Protein AF-A0A8J7BM39-F1 (afdb_monomer_lite)

Foldseek 3Di:
DPPQQDFPDDPLEWEAEDAQQVLVCQLVVVDFKDWDQDFDPDWFKYWYAHAPDCPVVVCCVVVVPDPVPRDHQWGFWMWTQHDWAADPVNRTIIRGTHDRHGFPDTQHHHDDPDRIHDQPDSSSSVRVNVRVVRDDPFDFDWDDDPNWTWTDGPLDRDTFIADPDDDGADFDFDADPNDTDTDVVSVVVVVPPDPPDDDDD

Sequence (201 aa):
MLTTEVAQFPDRLRAMSIHFPFAWAIVHGEKDFEYRTRATKYRGMFLIHSSGTKDSDEYMAEYNIPQDQIIRKAIIGAVELVDCVEDPEGEGYFYELESPIVFEKAIPATGQQSIFWPASTPERVRAFNQAFEQMPKYPFKIEYEDDLIILLNHEANIEIGVLGNGFWQKLMPRIQNGQIDLAVTEIDALLDEIPETEEDT

Radius of gyration: 22.23 Å; chains: 1; bounding box: 68×54×52 Å

Structure (mmCIF, N/CA/C/O backbone):
data_AF-A0A8J7BM39-F1
#
_entry.id   AF-A0A8J7BM39-F1
#
loop_
_atom_site.group_PDB
_atom_site.id
_atom_site.type_symbol
_atom_site.label_atom_id
_atom_site.label_alt_id
_atom_site.label_comp_id
_atom_site.label_asym_id
_atom_site.label_entity_id
_atom_site.label_seq_id
_atom_site.pdbx_PDB_ins_code
_atom_site.Cartn_x
_atom_site.Cartn_y
_atom_site.Cartn_z
_atom_site.occupancy
_atom_site.B_iso_or_equiv
_atom_site.auth_seq_id
_atom_site.auth_comp_id
_atom_site.auth_asym_id
_atom_site.auth_atom_id
_atom_site.pdbx_PDB_model_num
ATOM 1 N N . MET A 1 1 ? 15.018 28.488 6.587 1.00 41.72 1 MET A N 1
ATOM 2 C CA . MET A 1 1 ? 14.690 27.518 7.650 1.00 41.72 1 MET A CA 1
ATOM 3 C C . MET A 1 1 ? 14.094 26.308 6.961 1.00 41.72 1 MET A C 1
ATOM 5 O O . MET A 1 1 ? 13.144 26.495 6.215 1.00 41.72 1 MET A O 1
ATOM 9 N N . LEU A 1 2 ? 14.691 25.123 7.103 1.00 46.59 2 LEU A N 1
ATOM 10 C CA . LEU A 1 2 ? 14.060 23.889 6.629 1.00 46.59 2 LEU A CA 1
ATOM 11 C C . LEU A 1 2 ? 12.860 23.647 7.547 1.00 46.59 2 LEU A C 1
ATOM 13 O O . LEU A 1 2 ? 13.044 23.440 8.743 1.00 46.59 2 LEU A O 1
ATOM 17 N N . THR A 1 3 ? 11.645 23.780 7.025 1.00 52.28 3 THR A N 1
ATOM 18 C CA . THR A 1 3 ? 10.441 23.324 7.719 1.00 52.28 3 THR A CA 1
ATOM 19 C C . THR A 1 3 ? 10.579 21.823 7.921 1.00 52.28 3 THR A C 1
ATOM 21 O O . THR A 1 3 ? 10.615 21.072 6.948 1.00 52.28 3 THR A O 1
ATOM 24 N N . THR A 1 4 ? 10.725 21.390 9.170 1.00 66.56 4 THR A N 1
ATOM 25 C CA . THR A 1 4 ? 10.664 19.973 9.520 1.00 66.56 4 THR A CA 1
ATOM 26 C C . THR A 1 4 ? 9.266 19.484 9.165 1.00 66.56 4 THR A C 1
ATOM 28 O O . THR A 1 4 ? 8.287 19.965 9.731 1.00 66.56 4 THR A O 1
ATOM 31 N N . GLU A 1 5 ? 9.166 18.581 8.194 1.00 80.69 5 GLU A N 1
ATOM 32 C CA . GLU A 1 5 ? 7.913 17.888 7.901 1.00 80.69 5 GLU A CA 1
ATOM 33 C C . GLU A 1 5 ? 7.490 17.114 9.151 1.00 80.69 5 GLU A C 1
ATOM 35 O O . GLU A 1 5 ? 8.261 16.312 9.684 1.00 80.69 5 GLU A O 1
ATOM 40 N N . VAL A 1 6 ? 6.288 17.394 9.648 1.00 86.62 6 VAL A N 1
ATOM 41 C CA . VAL A 1 6 ? 5.720 16.714 10.815 1.00 86.62 6 VAL A CA 1
ATOM 42 C C . VAL A 1 6 ? 4.890 15.541 10.311 1.00 86.62 6 VAL A C 1
ATOM 44 O O . VAL A 1 6 ? 4.072 15.713 9.408 1.00 86.62 6 VAL A O 1
ATOM 47 N N . ALA A 1 7 ? 5.104 14.352 10.871 1.00 86.62 7 ALA A N 1
ATOM 48 C CA . ALA A 1 7 ? 4.303 13.179 10.540 1.00 86.62 7 ALA A CA 1
ATOM 49 C C . ALA A 1 7 ? 2.853 13.375 11.013 1.00 86.62 7 ALA A C 1
ATOM 51 O O . ALA A 1 7 ? 2.613 13.717 12.170 1.00 86.62 7 ALA A O 1
ATOM 52 N N . GLN A 1 8 ? 1.900 13.166 10.107 1.00 87.44 8 GLN A N 1
ATOM 53 C CA . GLN A 1 8 ? 0.455 13.232 10.362 1.00 87.44 8 GLN A CA 1
ATOM 54 C C . GLN A 1 8 ? -0.220 11.858 10.254 1.00 87.44 8 GLN A C 1
ATOM 56 O O . GLN A 1 8 ? -1.442 11.764 10.283 1.00 87.44 8 GLN A O 1
ATOM 61 N N . PHE A 1 9 ? 0.579 10.803 10.114 1.00 84.81 9 PHE A N 1
ATOM 62 C CA . PHE A 1 9 ? 0.163 9.411 9.982 1.00 84.81 9 PHE A CA 1
ATOM 63 C C . PHE A 1 9 ? 0.564 8.603 11.228 1.00 84.81 9 PHE A C 1
ATOM 65 O O . PHE A 1 9 ? 1.467 9.020 11.957 1.00 84.81 9 PHE A O 1
ATOM 72 N N . PRO A 1 10 ? -0.043 7.426 11.467 1.00 83.94 10 PRO A N 1
ATOM 73 C CA . PRO A 1 10 ? 0.321 6.566 12.589 1.00 83.94 10 PRO A CA 1
ATOM 74 C C . PRO A 1 10 ? 1.791 6.135 12.548 1.00 83.94 10 PRO A C 1
ATOM 76 O O . PRO A 1 10 ? 2.294 5.720 11.502 1.00 83.94 10 PRO A O 1
ATOM 79 N N . ASP A 1 11 ? 2.456 6.093 13.705 1.00 83.25 11 ASP A N 1
ATOM 80 C CA . ASP A 1 11 ? 3.874 5.704 13.831 1.00 83.25 11 ASP A CA 1
ATOM 81 C C . ASP A 1 11 ? 4.206 4.328 13.232 1.00 83.25 11 ASP A C 1
ATOM 83 O O . ASP A 1 11 ? 5.361 4.046 12.891 1.00 83.25 11 ASP A O 1
ATOM 87 N N . ARG A 1 12 ? 3.203 3.450 13.102 1.00 86.94 12 ARG A N 1
ATOM 88 C CA . ARG A 1 12 ? 3.332 2.100 12.537 1.00 86.94 12 ARG A CA 1
ATOM 89 C C . ARG A 1 12 ? 3.143 2.025 11.019 1.00 86.94 12 ARG A C 1
ATOM 91 O O . ARG A 1 12 ? 3.404 0.964 10.457 1.00 86.94 12 ARG A O 1
ATOM 98 N N . LEU A 1 13 ? 2.727 3.107 10.353 1.00 90.25 13 LEU A N 1
ATOM 99 C CA . LEU A 1 13 ? 2.536 3.113 8.902 1.00 90.25 13 LEU A CA 1
ATOM 100 C C . LEU A 1 13 ? 3.880 2.884 8.207 1.00 90.25 13 LEU A C 1
ATOM 102 O O . LEU A 1 13 ? 4.892 3.525 8.514 1.00 90.25 13 LEU A O 1
ATOM 106 N N . ARG A 1 14 ? 3.910 1.935 7.280 1.00 96.56 14 ARG A N 1
ATOM 107 C CA . ARG A 1 14 ? 5.088 1.601 6.477 1.00 96.56 14 ARG A CA 1
ATOM 108 C C . ARG A 1 14 ? 4.690 1.524 5.015 1.00 96.56 14 ARG A C 1
ATOM 110 O O . ARG A 1 14 ? 3.508 1.484 4.701 1.00 96.56 14 ARG A O 1
ATOM 117 N N . ALA A 1 15 ? 5.684 1.476 4.141 1.00 98.19 15 ALA A N 1
ATOM 118 C CA . ALA A 1 15 ? 5.488 1.179 2.733 1.00 98.19 15 ALA A CA 1
ATOM 119 C C . ALA A 1 15 ? 6.286 -0.062 2.326 1.00 98.19 15 ALA A C 1
ATOM 121 O O . ALA A 1 15 ? 7.327 -0.355 2.919 1.00 98.19 15 ALA A O 1
ATOM 122 N N . MET A 1 16 ? 5.820 -0.765 1.298 1.00 98.19 16 MET A N 1
ATOM 123 C CA . MET A 1 16 ? 6.536 -1.870 0.663 1.00 98.19 16 MET A CA 1
ATOM 124 C C . MET A 1 16 ? 6.698 -1.574 -0.825 1.00 98.19 16 MET A C 1
ATOM 126 O O . MET A 1 16 ? 5.745 -1.182 -1.495 1.00 98.19 16 MET A O 1
ATOM 130 N N . SER A 1 17 ? 7.920 -1.740 -1.336 1.00 98.00 17 SER A N 1
ATOM 131 C CA . SER A 1 17 ? 8.191 -1.593 -2.770 1.00 98.00 17 SER A CA 1
ATOM 132 C C . SER A 1 17 ? 7.880 -2.911 -3.478 1.00 98.00 17 SER A C 1
ATOM 134 O O . SER A 1 17 ? 8.469 -3.940 -3.133 1.00 98.00 17 SER A O 1
ATOM 136 N N . ILE A 1 18 ? 6.994 -2.875 -4.469 1.00 97.69 18 ILE A N 1
ATOM 137 C CA . ILE A 1 18 ? 6.544 -4.028 -5.260 1.00 97.69 18 ILE A CA 1
ATOM 138 C C . ILE A 1 18 ? 6.796 -3.733 -6.747 1.00 97.69 18 ILE A C 1
ATOM 140 O O . ILE A 1 18 ? 6.857 -2.574 -7.169 1.00 97.69 18 ILE A O 1
ATOM 144 N N . HIS A 1 19 ? 7.031 -4.759 -7.564 1.00 97.69 19 HIS A N 1
ATOM 145 C CA . HIS A 1 19 ? 7.149 -4.579 -9.014 1.00 97.69 19 HIS A CA 1
ATOM 146 C C . HIS A 1 19 ? 5.837 -4.035 -9.580 1.00 97.69 19 HIS A C 1
ATOM 148 O O . HIS A 1 19 ? 4.766 -4.450 -9.149 1.00 97.69 19 HIS A O 1
ATOM 154 N N . PHE A 1 20 ? 5.929 -3.072 -10.504 1.00 98.00 20 PHE A N 1
ATOM 155 C CA . PHE A 1 20 ? 4.773 -2.283 -10.940 1.00 98.00 20 PHE A CA 1
ATOM 156 C C . PHE A 1 20 ? 3.528 -3.124 -11.273 1.00 98.00 20 PHE A C 1
ATOM 158 O O . PHE A 1 20 ? 2.474 -2.788 -10.739 1.00 98.00 20 PHE A O 1
ATOM 165 N N . PRO A 1 21 ? 3.612 -4.209 -12.071 1.00 98.31 21 PRO A N 1
ATOM 166 C CA . PRO A 1 21 ? 2.407 -4.938 -12.469 1.00 98.31 21 PRO A CA 1
ATOM 167 C C . PRO A 1 21 ? 1.677 -5.562 -11.279 1.00 98.31 21 PRO A C 1
ATOM 169 O O . PRO A 1 21 ? 0.464 -5.431 -11.172 1.00 98.31 21 PRO A O 1
ATOM 172 N N . PHE A 1 22 ? 2.418 -6.134 -10.327 1.00 98.56 22 PHE A N 1
ATOM 173 C CA . PHE A 1 22 ? 1.838 -6.695 -9.106 1.00 98.56 22 PHE A CA 1
ATOM 174 C C . PHE A 1 22 ? 1.355 -5.604 -8.146 1.00 98.56 22 PHE A C 1
ATOM 176 O O . PHE A 1 22 ? 0.301 -5.748 -7.543 1.00 98.56 22 PHE A O 1
ATOM 183 N N . ALA A 1 23 ? 2.077 -4.482 -8.039 1.00 98.50 23 ALA A N 1
ATOM 184 C CA . ALA A 1 23 ? 1.644 -3.333 -7.245 1.00 98.50 23 ALA A CA 1
ATOM 185 C C . ALA A 1 23 ? 0.298 -2.785 -7.747 1.00 98.50 23 ALA A C 1
ATOM 187 O O . ALA A 1 23 ? -0.584 -2.491 -6.944 1.00 98.50 23 ALA A O 1
ATOM 188 N N . TRP A 1 24 ? 0.152 -2.666 -9.072 1.00 98.50 24 TRP A N 1
ATOM 189 C CA . TRP A 1 24 ? -1.087 -2.264 -9.732 1.00 98.50 24 TRP A CA 1
ATOM 190 C C . TRP A 1 24 ? -2.195 -3.286 -9.474 1.00 98.50 24 TRP A C 1
ATOM 192 O O . TRP A 1 24 ? -3.268 -2.889 -9.029 1.00 98.50 24 TRP A O 1
ATOM 202 N N . ALA A 1 25 ? -1.917 -4.579 -9.674 1.00 98.56 25 ALA A N 1
ATOM 203 C CA . ALA A 1 25 ? -2.894 -5.647 -9.473 1.00 98.56 25 ALA A CA 1
ATOM 204 C C . ALA A 1 25 ? -3.419 -5.679 -8.031 1.00 98.56 25 ALA A C 1
ATOM 206 O O . ALA A 1 25 ? -4.621 -5.782 -7.819 1.00 98.56 25 ALA A O 1
ATOM 207 N N . ILE A 1 26 ? -2.538 -5.495 -7.043 1.00 98.62 26 ILE A N 1
ATOM 208 C CA . ILE A 1 26 ? -2.915 -5.449 -5.626 1.00 98.62 26 ILE A CA 1
ATOM 209 C C . ILE A 1 26 ? -3.863 -4.282 -5.343 1.00 98.62 26 ILE A C 1
ATOM 211 O O . ILE A 1 26 ? -4.942 -4.491 -4.799 1.00 98.62 26 ILE A O 1
ATOM 215 N N . VAL A 1 27 ? -3.510 -3.048 -5.724 1.00 97.62 27 VAL A N 1
ATOM 216 C CA . VAL A 1 27 ? -4.347 -1.878 -5.378 1.00 97.62 27 VAL A CA 1
ATOM 217 C C . VAL A 1 27 ? -5.665 -1.822 -6.156 1.00 97.62 27 VAL A C 1
ATOM 219 O O . VAL A 1 27 ? -6.581 -1.132 -5.720 1.00 97.62 27 VAL A O 1
ATOM 222 N N . HIS A 1 28 ? -5.772 -2.549 -7.273 1.00 96.56 28 HIS A N 1
ATOM 223 C CA . HIS A 1 28 ? -7.018 -2.714 -8.030 1.00 96.56 28 HIS A CA 1
ATOM 224 C C . HIS A 1 28 ? -7.821 -3.960 -7.619 1.00 96.56 28 HIS A C 1
ATOM 226 O O . HIS A 1 28 ? -8.909 -4.165 -8.144 1.00 96.56 28 HIS A O 1
ATOM 232 N N . GLY A 1 29 ? -7.328 -4.768 -6.671 1.00 93.56 29 GLY A N 1
ATOM 233 C CA . GLY A 1 29 ? -8.026 -5.964 -6.186 1.00 93.56 29 GLY A CA 1
ATOM 234 C C . GLY A 1 29 ? -7.962 -7.175 -7.122 1.00 93.56 29 GLY A C 1
ATOM 235 O O . GLY A 1 29 ? -8.692 -8.136 -6.918 1.00 93.56 29 GLY A O 1
ATOM 236 N N . GLU A 1 30 ? -7.081 -7.154 -8.122 1.00 97.00 30 GLU A N 1
ATOM 237 C CA . GLU A 1 30 ? -6.840 -8.272 -9.051 1.00 97.00 30 GLU A CA 1
ATOM 238 C C . GLU A 1 30 ? -5.879 -9.320 -8.462 1.00 97.00 30 GLU A C 1
ATOM 240 O O . GLU A 1 30 ? -5.743 -10.426 -8.983 1.00 97.00 30 GLU A O 1
ATOM 245 N N . LYS A 1 31 ? -5.165 -8.959 -7.388 1.00 97.44 31 LYS A N 1
ATOM 246 C CA . LYS A 1 31 ? -4.199 -9.814 -6.699 1.00 97.44 31 LYS A CA 1
ATOM 247 C C . LYS A 1 31 ? -4.282 -9.611 -5.187 1.00 97.44 31 LYS A C 1
ATOM 249 O O . LYS A 1 31 ? -3.987 -8.532 -4.685 1.00 97.44 31 LYS A O 1
ATOM 254 N N . ASP A 1 32 ? -4.615 -10.671 -4.470 1.00 97.12 32 ASP A N 1
ATOM 255 C CA . ASP A 1 32 ? -4.874 -10.713 -3.023 1.00 97.12 32 ASP A CA 1
ATOM 256 C C . ASP A 1 32 ? -3.690 -11.253 -2.202 1.00 97.12 32 ASP A C 1
ATOM 258 O O . ASP A 1 32 ? -3.799 -11.470 -0.999 1.00 97.12 32 ASP A O 1
ATOM 262 N N . PHE A 1 33 ? -2.523 -11.442 -2.822 1.00 97.81 33 PHE A N 1
ATOM 263 C CA . PHE A 1 33 ? -1.311 -11.840 -2.107 1.00 97.81 33 PHE A CA 1
ATOM 264 C C . PHE A 1 33 ? -0.038 -11.234 -2.693 1.00 97.81 33 PHE A C 1
ATOM 266 O O . PHE A 1 33 ? 0.048 -10.972 -3.891 1.00 97.81 33 PHE A O 1
ATOM 273 N N . GLU A 1 34 ? 1.008 -11.120 -1.880 1.00 97.50 34 GLU A N 1
ATOM 274 C CA . GLU A 1 34 ? 2.374 -10.804 -2.315 1.00 97.50 34 GLU A CA 1
ATOM 275 C C . GLU A 1 34 ? 3.331 -11.924 -1.887 1.00 97.50 34 GLU A C 1
ATOM 277 O O . GLU A 1 34 ? 3.420 -12.255 -0.707 1.00 97.50 34 GLU A O 1
ATOM 282 N N . TYR A 1 35 ? 4.086 -12.491 -2.831 1.00 96.88 35 TYR A N 1
ATOM 283 C CA . TYR A 1 35 ? 5.063 -13.538 -2.523 1.00 96.88 35 TYR A CA 1
ATOM 284 C C . TYR A 1 35 ? 6.420 -12.943 -2.126 1.00 96.88 35 TYR A C 1
ATOM 286 O O . TYR A 1 35 ? 6.962 -12.074 -2.817 1.00 96.88 35 TYR A O 1
ATOM 294 N N . ARG A 1 36 ? 7.011 -13.422 -1.025 1.00 95.81 36 ARG A N 1
ATOM 295 C CA . ARG A 1 36 ? 8.329 -12.986 -0.533 1.00 95.81 36 ARG A CA 1
ATOM 296 C C . ARG A 1 36 ? 9.133 -14.147 0.038 1.00 95.81 36 ARG A C 1
ATOM 298 O O . ARG A 1 36 ? 8.624 -14.985 0.760 1.00 95.81 36 ARG A O 1
ATOM 305 N N . THR A 1 37 ? 10.450 -14.101 -0.136 1.00 95.56 37 THR A N 1
ATOM 306 C CA . THR A 1 37 ? 11.388 -15.100 0.420 1.00 95.56 37 THR A CA 1
ATOM 307 C C . THR A 1 37 ? 11.621 -14.984 1.932 1.00 95.56 37 THR A C 1
ATOM 309 O O . THR A 1 37 ? 12.449 -15.691 2.500 1.00 95.56 37 THR A O 1
ATOM 312 N N . ARG A 1 38 ? 10.964 -14.039 2.613 1.00 95.69 38 ARG A N 1
ATOM 313 C CA . ARG A 1 38 ? 11.166 -13.761 4.041 1.00 95.69 38 ARG A CA 1
ATOM 314 C C . ARG A 1 38 ? 9.822 -13.603 4.734 1.00 95.69 38 ARG A C 1
ATOM 316 O O . ARG A 1 38 ? 8.997 -12.827 4.264 1.00 95.69 38 ARG A O 1
ATOM 323 N N . ALA A 1 39 ? 9.648 -14.242 5.887 1.00 97.06 39 ALA A N 1
ATOM 324 C CA . ALA A 1 39 ? 8.464 -14.063 6.722 1.00 97.06 39 ALA A CA 1
ATOM 325 C C . ALA A 1 39 ? 8.379 -12.650 7.323 1.00 97.06 39 ALA A C 1
ATOM 327 O O . ALA A 1 39 ? 9.394 -11.964 7.508 1.00 97.06 39 ALA A O 1
ATOM 328 N N . THR A 1 40 ? 7.168 -12.246 7.714 1.00 96.00 40 THR A N 1
ATOM 329 C CA . THR A 1 40 ? 6.919 -11.012 8.465 1.00 96.00 40 THR A CA 1
ATOM 330 C C . THR A 1 40 ? 5.899 -11.211 9.585 1.00 96.00 40 THR A C 1
ATOM 332 O O . THR A 1 40 ? 4.922 -11.945 9.455 1.00 96.00 40 THR A O 1
ATOM 335 N N . LYS A 1 41 ? 6.116 -10.497 10.694 1.00 94.69 41 LYS A N 1
ATOM 336 C CA . LYS A 1 41 ? 5.151 -10.374 11.801 1.00 94.69 41 LYS A CA 1
ATOM 337 C C . LYS A 1 41 ? 4.269 -9.128 11.686 1.00 94.69 41 LYS A C 1
ATOM 339 O O . LYS A 1 41 ? 3.436 -8.895 12.552 1.00 94.69 41 LYS A O 1
ATOM 344 N N . TYR A 1 42 ? 4.511 -8.285 10.681 1.00 91.56 42 TYR A N 1
ATOM 345 C CA . TYR A 1 42 ? 3.695 -7.098 10.438 1.00 91.56 42 TYR A CA 1
ATOM 346 C C . TYR A 1 42 ? 2.257 -7.514 10.130 1.00 91.56 42 TYR A C 1
ATOM 348 O O . TYR A 1 42 ? 2.079 -8.490 9.410 1.00 91.56 42 TYR A O 1
ATOM 356 N N . ARG A 1 43 ? 1.272 -6.792 10.665 1.00 92.19 43 ARG A N 1
ATOM 357 C CA . ARG A 1 43 ? -0.160 -6.930 10.368 1.00 92.19 43 ARG A CA 1
ATOM 358 C C . ARG A 1 43 ? -0.797 -5.543 10.342 1.00 92.19 43 ARG A C 1
ATOM 360 O O . ARG A 1 43 ? -0.349 -4.662 11.085 1.00 92.19 43 ARG A O 1
ATOM 367 N N . GLY A 1 44 ? -1.812 -5.370 9.505 1.00 85.31 44 GLY A N 1
ATOM 368 C CA . GLY A 1 44 ? -2.521 -4.104 9.314 1.00 85.31 44 GLY A CA 1
ATOM 369 C C . GLY A 1 44 ? -2.125 -3.350 8.039 1.00 85.31 44 GLY A C 1
ATOM 370 O O . GLY A 1 44 ? -1.411 -3.867 7.176 1.00 85.31 44 GLY A O 1
ATOM 371 N N . MET A 1 45 ? -2.609 -2.110 7.930 1.00 90.50 45 MET A N 1
ATOM 372 C CA . MET A 1 45 ? -2.489 -1.272 6.731 1.00 90.50 45 MET A CA 1
ATOM 373 C C . MET A 1 45 ? -1.066 -0.784 6.449 1.00 9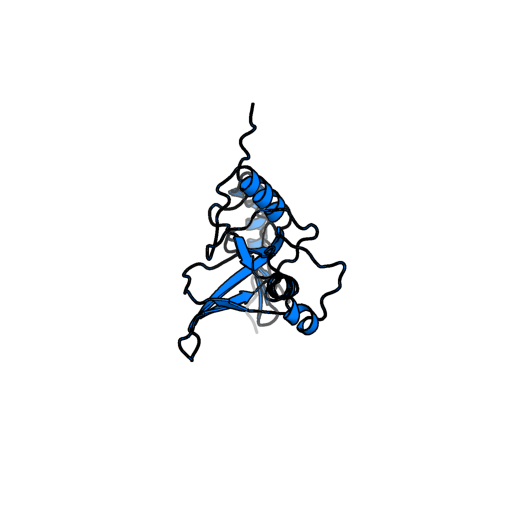0.50 45 MET A C 1
ATOM 375 O O . MET A 1 45 ? -0.459 -0.096 7.273 1.00 90.50 45 MET A O 1
ATOM 379 N N . PHE A 1 46 ? -0.593 -1.004 5.223 1.00 96.19 46 PHE A N 1
ATOM 380 C CA . PHE A 1 46 ? 0.649 -0.435 4.704 1.00 96.19 46 PHE A CA 1
ATOM 381 C C . PHE A 1 46 ? 0.463 0.168 3.306 1.00 96.19 46 PHE A C 1
ATOM 383 O O . PHE A 1 46 ? -0.486 -0.123 2.585 1.00 96.19 46 PHE A O 1
ATOM 390 N N . LEU A 1 47 ? 1.396 1.034 2.919 1.00 98.50 47 LEU A N 1
ATOM 391 C CA . LEU A 1 47 ? 1.405 1.731 1.639 1.00 98.50 47 LEU A CA 1
ATOM 392 C C . LEU A 1 47 ? 2.068 0.885 0.542 1.00 98.50 47 LEU A C 1
ATOM 394 O O . LEU A 1 47 ? 3.163 0.343 0.726 1.00 98.50 47 LEU A O 1
ATOM 398 N N . ILE A 1 48 ? 1.456 0.846 -0.636 1.00 98.69 48 ILE A N 1
ATOM 399 C CA . ILE A 1 48 ? 1.985 0.165 -1.818 1.00 98.69 48 ILE A CA 1
ATOM 400 C C . ILE A 1 48 ? 2.806 1.152 -2.640 1.00 98.69 48 ILE A C 1
ATOM 402 O O . ILE A 1 48 ? 2.286 2.108 -3.221 1.00 98.69 48 ILE A O 1
ATOM 406 N N . HIS A 1 49 ? 4.113 0.908 -2.708 1.00 98.69 49 HIS A N 1
ATOM 407 C CA . HIS A 1 49 ? 5.024 1.623 -3.593 1.00 98.69 49 HIS A CA 1
ATOM 408 C C . HIS A 1 49 ? 5.284 0.812 -4.858 1.00 98.69 49 HIS A C 1
ATOM 410 O O . HIS A 1 49 ? 5.804 -0.301 -4.806 1.00 98.69 49 HIS A O 1
ATOM 416 N N . SER A 1 50 ? 4.966 1.399 -6.007 1.00 98.31 50 SER A N 1
ATOM 417 C CA . SER A 1 50 ? 5.321 0.857 -7.309 1.00 98.31 50 SER A CA 1
ATOM 418 C C . SER A 1 50 ? 6.788 1.148 -7.616 1.00 98.31 50 SER A C 1
ATOM 420 O O . SER A 1 50 ? 7.212 2.301 -7.775 1.00 98.31 50 SER A O 1
ATOM 422 N N . SER A 1 51 ? 7.589 0.093 -7.699 1.00 97.12 51 SER A N 1
ATOM 423 C CA . SER A 1 51 ? 9.020 0.191 -7.964 1.00 97.12 51 SER A CA 1
ATOM 424 C C . SER A 1 51 ? 9.334 0.642 -9.397 1.00 97.12 51 SER A C 1
ATOM 426 O O . SER A 1 51 ? 8.508 0.632 -10.307 1.00 97.12 51 SER A O 1
ATOM 428 N N . GLY A 1 52 ? 10.573 1.096 -9.596 1.00 96.19 52 GLY A N 1
ATOM 429 C CA . GLY A 1 52 ? 11.051 1.576 -10.894 1.00 96.19 52 GLY A CA 1
ATOM 430 C C . GLY A 1 52 ? 11.621 0.503 -11.822 1.00 96.19 52 GLY A C 1
ATOM 431 O O . GLY A 1 52 ? 11.984 0.857 -12.942 1.00 96.19 52 GLY A O 1
ATOM 432 N N . THR A 1 53 ? 11.761 -0.747 -11.365 1.00 94.69 53 THR A N 1
ATOM 433 C CA . THR A 1 53 ? 12.312 -1.831 -12.195 1.00 94.69 53 THR A CA 1
ATOM 434 C C . THR A 1 53 ? 11.310 -2.269 -13.260 1.00 94.69 53 THR A C 1
ATOM 436 O O . THR A 1 53 ? 10.116 -2.030 -13.095 1.00 94.69 53 THR A O 1
ATOM 439 N N . LYS A 1 54 ? 11.801 -2.884 -14.339 1.00 96.62 54 LYS A N 1
ATOM 440 C CA . LYS A 1 54 ? 11.020 -3.463 -15.440 1.00 96.62 54 LYS A CA 1
ATOM 441 C C . LYS A 1 54 ? 11.113 -4.991 -15.505 1.00 96.62 54 LYS A C 1
ATOM 443 O O . LYS A 1 54 ? 10.610 -5.583 -16.448 1.00 96.62 54 LYS A O 1
ATOM 448 N N . ASP A 1 55 ? 11.731 -5.621 -14.507 1.00 96.75 55 ASP A N 1
ATOM 449 C CA . ASP A 1 55 ? 12.028 -7.065 -14.490 1.00 96.75 55 ASP A CA 1
ATOM 450 C C . ASP A 1 55 ? 10.786 -7.971 -14.405 1.00 96.75 55 ASP A C 1
ATOM 452 O O . ASP A 1 55 ? 10.925 -9.183 -14.317 1.00 96.75 55 ASP A O 1
ATOM 456 N N . SER A 1 56 ? 9.584 -7.396 -14.347 1.00 96.88 56 SER A N 1
ATOM 457 C CA . SER A 1 56 ? 8.318 -8.140 -14.339 1.00 96.88 56 SER A CA 1
ATOM 458 C C . SER A 1 56 ? 7.304 -7.547 -15.313 1.00 96.88 56 SER A C 1
ATOM 460 O O . SER A 1 56 ? 6.107 -7.772 -15.175 1.00 96.88 56 SER A O 1
ATOM 462 N N . ASP A 1 57 ? 7.755 -6.743 -16.278 1.00 96.88 57 ASP A N 1
ATOM 463 C CA . ASP A 1 57 ? 6.886 -6.080 -17.255 1.00 96.88 57 ASP A CA 1
ATOM 464 C C . ASP A 1 57 ? 6.118 -7.083 -18.137 1.00 96.88 57 ASP A C 1
ATOM 466 O O . ASP A 1 57 ? 5.044 -6.756 -18.641 1.00 96.88 57 ASP A O 1
ATOM 470 N N . GLU A 1 58 ? 6.605 -8.315 -18.275 1.00 96.38 58 GLU A N 1
ATOM 471 C CA . GLU A 1 58 ? 5.903 -9.414 -18.939 1.00 96.38 58 GLU A CA 1
ATOM 472 C C . GLU A 1 58 ? 4.536 -9.728 -18.307 1.00 96.38 58 GLU A C 1
ATOM 474 O O . GLU A 1 58 ? 3.607 -10.097 -19.025 1.00 96.38 58 GLU A O 1
ATOM 479 N N . TYR A 1 59 ? 4.366 -9.476 -17.004 1.00 96.94 59 TYR A N 1
ATOM 480 C CA . TYR A 1 59 ? 3.105 -9.682 -16.285 1.00 96.94 59 TYR A CA 1
ATOM 481 C C . TYR A 1 59 ? 2.081 -8.558 -16.519 1.00 96.94 59 TYR A C 1
ATOM 483 O O . TYR A 1 59 ? 0.928 -8.685 -16.121 1.00 96.94 59 TYR A O 1
ATOM 491 N N . MET A 1 60 ? 2.434 -7.456 -17.198 1.00 96.75 60 MET A N 1
ATOM 492 C CA . MET A 1 60 ? 1.451 -6.404 -17.525 1.00 96.75 60 MET A CA 1
ATOM 493 C C . MET A 1 60 ? 0.320 -6.922 -18.422 1.00 96.75 60 MET A C 1
ATOM 495 O O . MET A 1 60 ? -0.806 -6.434 -18.331 1.00 96.75 60 MET A O 1
ATOM 499 N N . ALA A 1 61 ? 0.621 -7.894 -19.289 1.00 95.56 61 ALA A N 1
ATOM 500 C CA . ALA A 1 61 ? -0.370 -8.510 -20.166 1.00 95.56 61 ALA A CA 1
ATOM 501 C C . ALA A 1 61 ? -1.348 -9.411 -19.396 1.00 95.56 61 ALA A C 1
ATOM 503 O O . ALA A 1 61 ? -2.516 -9.471 -19.765 1.00 95.56 61 ALA A O 1
ATOM 504 N N . GLU A 1 62 ? -0.893 -10.064 -18.321 1.00 96.38 62 GLU A N 1
ATOM 505 C CA . GLU A 1 62 ? -1.727 -10.923 -17.467 1.00 96.38 62 GLU A CA 1
ATOM 506 C C . GLU A 1 62 ? -2.874 -10.129 -16.830 1.00 96.38 62 GLU A C 1
ATOM 508 O O . GLU A 1 62 ? -4.026 -10.550 -16.891 1.00 96.38 62 GLU A O 1
ATOM 513 N N . TYR A 1 63 ? -2.574 -8.934 -16.315 1.00 96.12 63 TYR A N 1
ATOM 514 C CA . TYR A 1 63 ? -3.554 -8.063 -15.657 1.00 96.12 63 TYR A CA 1
ATOM 515 C C . TYR A 1 63 ? -4.230 -7.052 -16.598 1.00 96.12 63 TYR A C 1
ATOM 517 O O . TYR A 1 63 ? -4.928 -6.156 -16.135 1.00 96.12 63 TYR A O 1
ATOM 525 N N . ASN A 1 64 ? -4.023 -7.153 -17.919 1.00 96.25 64 ASN A N 1
ATOM 526 C CA . ASN A 1 64 ? -4.578 -6.227 -18.921 1.00 96.25 64 ASN A CA 1
ATOM 527 C C . ASN A 1 64 ? -4.338 -4.734 -18.597 1.00 96.25 64 ASN A C 1
ATOM 529 O O . ASN A 1 64 ? -5.216 -3.893 -18.805 1.00 96.25 64 ASN A O 1
ATOM 533 N N . ILE A 1 65 ? -3.146 -4.392 -18.094 1.00 96.44 65 ILE A N 1
ATOM 534 C CA . ILE A 1 65 ? -2.865 -3.055 -17.550 1.00 96.44 65 ILE A CA 1
ATOM 535 C C . ILE A 1 65 ? -2.878 -1.987 -18.661 1.00 96.44 65 ILE A C 1
ATOM 537 O O . ILE A 1 65 ? -2.086 -2.079 -19.612 1.00 96.44 65 ILE A O 1
ATOM 541 N N . PRO A 1 66 ? -3.704 -0.928 -18.542 1.00 95.06 66 PRO A N 1
ATOM 542 C CA . PRO A 1 66 ? -3.705 0.179 -19.493 1.00 95.06 66 PRO A CA 1
ATOM 543 C C . PRO A 1 66 ? -2.371 0.941 -19.504 1.00 95.06 66 PRO A C 1
ATOM 545 O O . PRO A 1 66 ? -1.772 1.208 -18.462 1.00 95.06 66 PRO A O 1
ATOM 548 N N . GLN A 1 67 ? -1.899 1.336 -20.692 1.00 93.81 67 GLN A N 1
ATOM 549 C CA . GLN A 1 67 ? -0.609 2.032 -20.849 1.00 93.81 67 GLN A CA 1
ATOM 550 C C . GLN A 1 67 ? -0.551 3.376 -20.106 1.00 93.81 67 GLN A C 1
ATOM 552 O O . GLN A 1 67 ? 0.511 3.786 -19.639 1.00 93.81 67 GLN A O 1
ATOM 557 N N . ASP A 1 68 ? -1.685 4.060 -19.986 1.00 95.06 68 ASP A N 1
ATOM 558 C CA . ASP A 1 68 ? -1.843 5.326 -19.270 1.00 95.06 68 ASP A CA 1
ATOM 559 C C . ASP A 1 68 ? -1.905 5.163 -17.742 1.00 95.06 68 ASP A C 1
ATOM 561 O O . ASP A 1 68 ? -1.796 6.152 -17.020 1.00 95.06 68 ASP A O 1
ATOM 565 N N . GLN A 1 69 ? -1.987 3.928 -17.241 1.00 95.19 69 GLN A N 1
ATOM 566 C CA . GLN A 1 69 ? -1.925 3.604 -15.814 1.00 95.19 69 GLN A CA 1
ATOM 567 C C . GLN A 1 69 ? -0.543 3.102 -15.369 1.00 95.19 69 GLN A C 1
ATOM 569 O O . GLN A 1 69 ? -0.362 2.682 -14.223 1.00 95.19 69 GLN A O 1
ATOM 574 N N . ILE A 1 70 ? 0.467 3.174 -16.246 1.00 96.88 70 ILE A N 1
ATOM 575 C CA . ILE A 1 70 ? 1.843 2.815 -15.897 1.00 96.88 70 ILE A CA 1
ATOM 576 C C . ILE A 1 70 ? 2.451 3.875 -14.980 1.00 96.88 70 ILE A C 1
ATOM 578 O O . ILE A 1 70 ? 2.951 4.912 -15.417 1.00 96.88 70 ILE A O 1
ATOM 582 N N . ILE A 1 71 ? 2.468 3.570 -13.685 1.00 96.88 71 ILE A N 1
ATOM 583 C CA . ILE A 1 71 ? 2.960 4.456 -12.633 1.00 96.88 71 ILE A CA 1
ATOM 584 C C . ILE A 1 71 ? 4.114 3.774 -11.910 1.00 96.88 71 ILE A C 1
ATOM 586 O O . ILE A 1 71 ? 3.949 2.709 -11.326 1.00 96.88 71 ILE A O 1
ATOM 590 N N . ARG A 1 72 ? 5.296 4.396 -11.903 1.00 97.25 72 ARG A N 1
ATOM 591 C CA . ARG A 1 72 ? 6.509 3.856 -11.265 1.00 97.25 72 ARG A CA 1
ATOM 592 C C . ARG A 1 72 ? 7.165 4.885 -10.363 1.00 97.25 72 ARG A C 1
ATOM 594 O O . ARG A 1 72 ? 7.026 6.085 -10.576 1.00 97.25 72 ARG A O 1
ATOM 601 N N . LYS A 1 73 ? 7.957 4.403 -9.403 1.00 97.56 73 LYS A N 1
ATOM 602 C CA . LYS A 1 73 ? 8.653 5.220 -8.392 1.00 97.56 73 LYS A CA 1
ATOM 603 C C . LYS A 1 73 ? 7.683 6.114 -7.610 1.00 97.56 73 LYS A C 1
ATOM 605 O O . LYS A 1 73 ? 7.985 7.271 -7.317 1.00 97.56 73 LYS A O 1
ATOM 610 N N . ALA A 1 74 ? 6.521 5.567 -7.278 1.00 98.44 74 ALA A N 1
ATOM 611 C CA . ALA A 1 74 ? 5.477 6.286 -6.570 1.00 98.44 74 ALA A CA 1
ATOM 612 C C . ALA A 1 74 ? 4.706 5.356 -5.635 1.00 98.44 74 ALA A C 1
ATOM 614 O O . ALA A 1 74 ? 4.589 4.161 -5.897 1.00 98.44 74 ALA A O 1
ATOM 615 N N . ILE A 1 75 ? 4.183 5.914 -4.550 1.00 98.75 75 ILE A N 1
ATOM 616 C CA . ILE A 1 75 ? 3.150 5.274 -3.737 1.00 98.75 75 ILE A CA 1
ATOM 617 C C . ILE A 1 75 ? 1.831 5.432 -4.495 1.00 98.75 75 ILE A C 1
ATOM 619 O O . ILE A 1 75 ? 1.477 6.550 -4.869 1.00 98.75 75 ILE A O 1
ATOM 623 N N . ILE A 1 76 ? 1.150 4.321 -4.759 1.00 98.62 76 ILE A N 1
ATOM 624 C CA . ILE A 1 76 ? -0.043 4.273 -5.624 1.00 98.62 76 ILE A CA 1
ATOM 625 C C . ILE A 1 76 ? -1.306 3.823 -4.889 1.00 98.62 76 ILE A C 1
ATOM 627 O O . ILE A 1 76 ? -2.393 3.853 -5.457 1.00 98.62 76 ILE A O 1
ATOM 631 N N . GLY A 1 77 ? -1.164 3.408 -3.636 1.00 98.12 77 GLY A N 1
ATOM 632 C CA . GLY A 1 77 ? -2.270 2.913 -2.842 1.00 98.12 77 GLY A CA 1
ATOM 633 C C . GLY A 1 77 ? -1.824 2.407 -1.483 1.00 98.12 77 GLY A C 1
ATOM 634 O O . GLY A 1 77 ? -0.681 2.617 -1.060 1.00 98.12 77 GLY A O 1
ATOM 635 N N . ALA A 1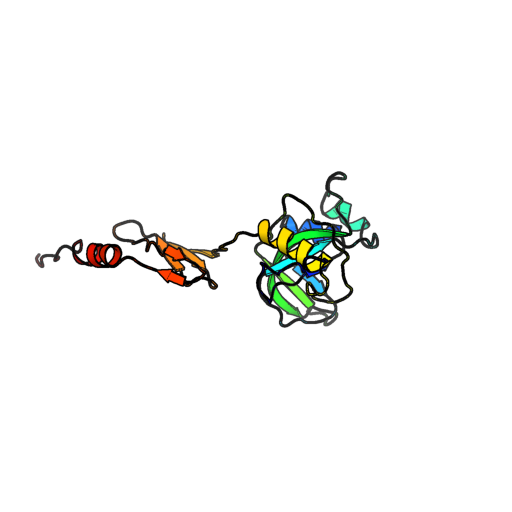 78 ? -2.728 1.703 -0.823 1.00 96.88 78 ALA A N 1
ATOM 636 C CA . ALA A 1 78 ? -2.505 1.005 0.429 1.00 96.88 78 ALA A CA 1
ATOM 637 C C . ALA A 1 78 ? -3.270 -0.323 0.425 1.00 96.88 78 ALA A C 1
ATOM 639 O O . ALA A 1 78 ? -4.181 -0.509 -0.375 1.00 96.88 78 ALA A O 1
ATOM 640 N N . VAL A 1 79 ? -2.891 -1.243 1.301 1.00 95.81 79 VAL A N 1
ATOM 641 C CA . VAL A 1 79 ? -3.576 -2.528 1.482 1.00 95.81 79 VAL A CA 1
ATOM 642 C C . VAL A 1 79 ? -3.303 -3.043 2.895 1.00 95.81 79 VAL A C 1
ATOM 644 O O . VAL A 1 79 ? -2.320 -2.636 3.529 1.00 95.81 79 VAL A O 1
ATOM 647 N N . GLU A 1 80 ? -4.165 -3.909 3.406 1.00 92.88 80 GLU A N 1
ATOM 648 C CA . GLU A 1 80 ? -3.985 -4.577 4.689 1.00 92.88 80 GLU A CA 1
ATOM 649 C C . GLU A 1 80 ? -3.231 -5.890 4.504 1.00 92.88 80 GLU A C 1
ATOM 651 O O . GLU A 1 80 ? -3.571 -6.666 3.622 1.00 92.88 80 GLU A O 1
ATOM 656 N N . LEU A 1 81 ? -2.222 -6.158 5.338 1.00 94.12 81 LEU A N 1
ATOM 657 C CA . LEU A 1 81 ? -1.647 -7.500 5.457 1.00 94.12 81 LEU A CA 1
ATOM 658 C C . LEU A 1 81 ? -2.343 -8.230 6.609 1.00 94.12 81 LEU A C 1
ATOM 660 O O . LEU A 1 81 ? -2.110 -7.884 7.776 1.00 94.12 81 LEU A O 1
ATOM 664 N N . VAL A 1 82 ? -3.161 -9.229 6.274 1.00 91.56 82 VAL A N 1
ATOM 665 C CA . VAL A 1 82 ? -3.970 -9.996 7.237 1.00 91.56 82 VAL A CA 1
ATOM 666 C C . VAL A 1 82 ? -3.258 -11.259 7.708 1.00 91.56 82 VAL A C 1
ATOM 668 O O . VAL A 1 82 ? -3.285 -11.566 8.902 1.00 91.56 82 VAL A O 1
ATOM 671 N N . ASP A 1 83 ? -2.506 -11.920 6.824 1.00 94.94 83 ASP A N 1
ATOM 672 C CA . ASP A 1 83 ? -1.687 -13.067 7.202 1.00 94.94 83 ASP A CA 1
ATOM 673 C C . ASP A 1 83 ? -0.373 -13.205 6.413 1.00 94.94 83 ASP A C 1
ATOM 675 O O . ASP A 1 83 ? -0.090 -12.486 5.457 1.00 94.94 83 ASP A O 1
ATOM 679 N N . CYS A 1 84 ? 0.502 -14.090 6.886 1.00 97.69 84 CYS A N 1
ATOM 680 C CA . CYS A 1 84 ? 1.774 -14.445 6.271 1.00 97.69 84 CYS A CA 1
ATOM 681 C C . CYS A 1 84 ? 1.936 -15.962 6.374 1.00 97.69 84 CYS A C 1
ATOM 683 O O . CYS A 1 84 ? 2.414 -16.465 7.395 1.00 97.69 84 CYS A O 1
ATOM 685 N N . VAL A 1 85 ? 1.562 -16.662 5.310 1.00 97.62 85 VAL A N 1
ATOM 686 C CA . VAL A 1 85 ? 1.522 -18.123 5.236 1.00 97.62 85 VAL A CA 1
ATOM 687 C C . VAL A 1 85 ? 2.786 -18.632 4.553 1.00 97.62 85 VAL A C 1
ATOM 689 O O . VAL A 1 85 ? 3.252 -18.046 3.579 1.00 97.62 85 VAL A O 1
ATOM 692 N N . GLU A 1 86 ? 3.389 -19.689 5.089 1.00 97.75 86 GLU A N 1
ATOM 693 C CA . GLU A 1 86 ? 4.538 -20.342 4.455 1.00 97.75 86 GLU A CA 1
ATOM 694 C C . GLU A 1 86 ? 4.094 -21.061 3.181 1.00 97.75 86 GLU A C 1
ATOM 696 O O . GLU A 1 86 ? 3.057 -21.725 3.162 1.00 97.75 86 GLU A O 1
ATOM 701 N N . ASP A 1 87 ? 4.876 -20.914 2.115 1.00 95.81 87 ASP A N 1
ATOM 702 C CA . ASP A 1 87 ? 4.682 -21.686 0.895 1.00 95.81 87 ASP A CA 1
ATOM 703 C C . ASP A 1 87 ? 4.783 -23.186 1.228 1.00 95.81 87 ASP A C 1
ATOM 705 O O . ASP A 1 87 ? 5.773 -23.589 1.847 1.00 95.81 87 ASP A O 1
ATOM 709 N N . PRO A 1 88 ? 3.808 -24.031 0.842 1.00 93.75 88 PRO A N 1
ATOM 710 C CA . PRO A 1 88 ? 3.888 -25.476 1.045 1.00 93.75 88 PRO A CA 1
ATOM 711 C C . PRO A 1 88 ? 5.175 -26.125 0.516 1.00 93.75 88 PRO A C 1
ATOM 713 O O . PRO A 1 88 ? 5.586 -27.164 1.035 1.00 93.75 88 PRO A O 1
ATOM 716 N N . GLU A 1 89 ? 5.818 -25.530 -0.494 1.00 94.12 89 GLU A N 1
ATOM 717 C CA . GLU A 1 89 ? 7.098 -26.000 -1.041 1.00 94.12 89 GLU A CA 1
ATOM 718 C C . GLU A 1 89 ? 8.321 -25.531 -0.224 1.00 94.12 89 GLU A C 1
ATOM 720 O O . GLU A 1 89 ? 9.434 -26.016 -0.426 1.00 94.12 89 GLU A O 1
ATOM 725 N N . GLY A 1 90 ? 8.126 -24.638 0.752 1.00 90.94 90 GLY A N 1
ATOM 726 C CA . GLY A 1 90 ? 9.168 -24.121 1.644 1.00 90.94 90 GLY A CA 1
ATOM 727 C C . GLY A 1 90 ? 10.092 -23.084 0.998 1.00 90.94 90 GLY A C 1
ATOM 728 O O . GLY A 1 90 ? 11.167 -22.800 1.530 1.00 90.94 90 GLY A O 1
ATOM 729 N N . GLU A 1 91 ? 9.706 -22.525 -0.152 1.00 93.88 91 GLU A N 1
ATOM 730 C CA . GLU A 1 91 ? 10.532 -21.582 -0.920 1.00 93.88 91 GLU A CA 1
ATOM 731 C C . GLU A 1 91 ? 10.337 -20.112 -0.501 1.00 93.88 91 GLU A C 1
ATOM 733 O O . GLU A 1 91 ? 11.161 -19.242 -0.821 1.00 93.88 91 GLU A O 1
ATOM 738 N N . GLY A 1 92 ? 9.278 -19.817 0.256 1.00 96.62 92 GLY A N 1
ATOM 739 C CA . GLY A 1 92 ? 8.938 -18.460 0.658 1.00 96.62 92 GLY A CA 1
ATOM 740 C C . GLY A 1 92 ? 7.636 -18.361 1.441 1.00 96.62 92 GLY A C 1
ATOM 741 O O . GLY A 1 92 ? 7.243 -19.279 2.155 1.00 96.62 92 GLY A O 1
ATOM 742 N N . TYR A 1 93 ? 7.006 -17.193 1.354 1.00 98.06 93 TYR A N 1
ATOM 743 C CA . TYR A 1 93 ? 5.812 -16.841 2.107 1.00 98.06 93 TYR A CA 1
ATOM 744 C C . TYR A 1 93 ? 4.842 -16.053 1.233 1.00 98.06 93 TYR A C 1
ATOM 746 O O . TYR A 1 93 ? 5.244 -15.120 0.530 1.00 98.06 93 TYR A O 1
ATOM 754 N N . PHE A 1 94 ? 3.563 -16.386 1.348 1.00 97.94 94 PHE A N 1
ATOM 755 C CA . PHE A 1 94 ? 2.448 -15.614 0.826 1.00 97.94 94 PHE A CA 1
ATOM 756 C C . PHE A 1 94 ? 2.003 -14.615 1.888 1.00 97.94 94 PHE A C 1
ATOM 758 O O . PHE A 1 94 ? 1.576 -14.991 2.977 1.00 97.94 94 PHE A O 1
ATOM 765 N N . TYR A 1 95 ? 2.147 -13.326 1.599 1.00 98.19 95 TYR A N 1
ATOM 766 C CA . TYR A 1 95 ? 1.518 -12.281 2.398 1.00 98.19 95 TYR A CA 1
ATOM 767 C C . TYR A 1 95 ? 0.089 -12.147 1.895 1.00 98.19 95 TYR A C 1
ATOM 769 O O . TYR A 1 95 ? -0.086 -11.718 0.760 1.00 98.19 95 TYR A O 1
ATOM 777 N N . GLU A 1 96 ? -0.892 -12.531 2.704 1.00 98.00 96 GLU A N 1
ATOM 778 C CA . GLU A 1 96 ? -2.315 -12.425 2.376 1.00 98.00 96 GLU A CA 1
ATOM 779 C C . GLU A 1 96 ? -2.782 -10.985 2.585 1.00 98.00 96 GLU A C 1
ATOM 781 O O . GLU A 1 96 ? -2.473 -10.362 3.612 1.00 98.00 96 GLU A O 1
ATOM 786 N N . LEU A 1 97 ? -3.472 -10.444 1.583 1.00 96.25 97 LEU A N 1
ATOM 787 C CA . LEU A 1 97 ? -3.788 -9.030 1.463 1.00 96.25 97 LEU A CA 1
ATOM 788 C C . LEU A 1 97 ? -5.292 -8.802 1.326 1.00 96.25 97 LEU A C 1
ATOM 790 O O . LEU A 1 97 ? -5.952 -9.419 0.496 1.00 96.25 97 LEU A O 1
ATOM 794 N N . GLU A 1 98 ? -5.810 -7.834 2.076 1.00 89.06 98 GLU A N 1
ATOM 795 C CA . GLU A 1 98 ? -7.219 -7.439 2.034 1.00 89.06 98 GLU A CA 1
ATOM 796 C C . GLU A 1 98 ? -7.381 -5.917 1.977 1.00 89.06 98 GLU A C 1
ATOM 798 O O . GLU A 1 98 ? -6.432 -5.152 2.161 1.00 89.06 98 GLU A O 1
ATOM 803 N N . SER A 1 99 ? -8.613 -5.467 1.729 1.00 86.94 99 SER A N 1
ATOM 804 C CA . SER A 1 99 ? -8.991 -4.049 1.772 1.00 86.94 99 SER A CA 1
ATOM 805 C C . SER A 1 99 ? -8.087 -3.134 0.921 1.00 86.94 99 SER A C 1
ATOM 807 O O . SER A 1 99 ? -7.551 -2.148 1.438 1.00 86.94 99 SER A O 1
ATOM 809 N N . PRO A 1 100 ? -7.871 -3.435 -0.378 1.00 92.44 100 PRO A N 1
ATOM 810 C CA . PRO A 1 100 ? -7.034 -2.602 -1.229 1.00 92.44 100 PRO A CA 1
ATOM 811 C C . PRO A 1 100 ? -7.634 -1.205 -1.404 1.00 92.44 100 PRO A C 1
ATOM 813 O O . PRO A 1 100 ? -8.840 -1.021 -1.572 1.00 92.44 100 PRO A O 1
ATOM 816 N N . ILE A 1 101 ? -6.759 -0.206 -1.386 1.00 92.00 101 ILE A N 1
ATOM 817 C CA . ILE A 1 101 ? -7.088 1.205 -1.553 1.00 92.00 101 ILE A CA 1
ATOM 818 C C . ILE A 1 101 ? -6.237 1.737 -2.694 1.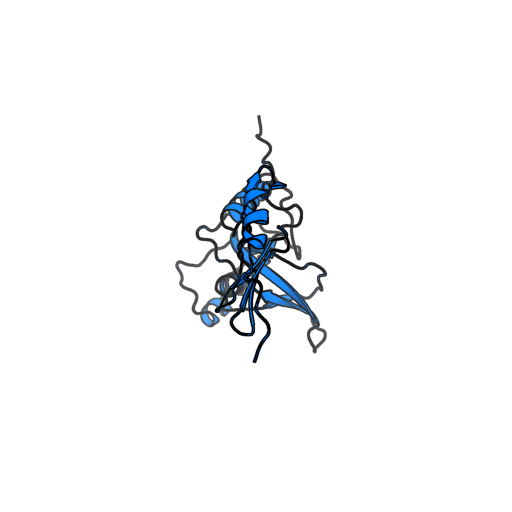00 92.00 101 ILE A C 1
ATOM 820 O O . ILE A 1 101 ? -5.028 1.916 -2.543 1.00 92.00 101 ILE A O 1
ATOM 824 N N . VAL A 1 102 ? -6.866 2.034 -3.826 1.00 95.44 102 VAL A N 1
ATOM 825 C CA . VAL A 1 102 ? -6.229 2.781 -4.911 1.00 95.44 102 VAL A CA 1
ATOM 826 C C . VAL A 1 102 ? -6.248 4.276 -4.591 1.00 95.44 102 VAL A C 1
ATOM 828 O O . VAL A 1 102 ? -7.266 4.825 -4.168 1.00 95.44 102 VAL A O 1
ATOM 831 N N . PHE A 1 103 ? -5.116 4.953 -4.770 1.00 96.69 103 PHE A N 1
ATOM 832 C CA . PHE A 1 103 ? -5.037 6.401 -4.588 1.00 96.69 103 PHE A CA 1
ATOM 833 C C . PHE A 1 103 ? -5.412 7.138 -5.872 1.00 96.69 103 PHE A C 1
ATOM 835 O O . PHE A 1 103 ? -4.967 6.775 -6.958 1.00 96.69 103 PHE A O 1
ATOM 842 N N . GLU A 1 104 ? -6.179 8.225 -5.739 1.00 95.00 104 GLU A N 1
ATOM 843 C CA . GLU A 1 104 ? -6.521 9.121 -6.854 1.00 95.00 104 GLU A CA 1
ATOM 844 C C . GLU A 1 104 ? -5.252 9.705 -7.493 1.00 95.00 104 GLU A C 1
ATOM 846 O O . GLU A 1 104 ? -5.154 9.860 -8.711 1.00 95.00 104 GLU A O 1
ATOM 851 N N . LYS A 1 105 ? -4.258 10.030 -6.659 1.00 96.88 105 LYS A N 1
ATOM 852 C CA . LYS A 1 105 ? -2.981 10.597 -7.085 1.00 96.88 105 LYS A CA 1
ATOM 853 C C . LYS A 1 105 ? -1.834 9.739 -6.597 1.00 96.88 105 LYS A C 1
ATOM 855 O O . LYS A 1 105 ? -1.614 9.585 -5.395 1.00 96.88 105 LYS A O 1
ATOM 860 N N . ALA A 1 106 ? -1.035 9.277 -7.551 1.00 97.75 106 ALA A N 1
ATOM 861 C CA . ALA A 1 106 ? 0.251 8.678 -7.258 1.00 97.75 106 ALA A CA 1
ATOM 862 C C . ALA A 1 106 ? 1.205 9.705 -6.643 1.00 97.75 106 ALA A C 1
ATOM 864 O O . ALA A 1 106 ? 1.339 10.830 -7.130 1.00 97.75 106 ALA A O 1
ATOM 865 N N . ILE A 1 107 ? 1.902 9.294 -5.591 1.00 98.44 107 ILE A N 1
ATOM 866 C CA . ILE A 1 107 ? 2.786 10.160 -4.815 1.00 98.44 107 ILE A CA 1
ATOM 867 C C . ILE A 1 107 ? 4.231 9.772 -5.108 1.00 98.44 107 ILE A C 1
ATOM 869 O O . ILE A 1 107 ? 4.660 8.686 -4.704 1.00 98.44 107 ILE A O 1
ATOM 873 N N . PRO A 1 108 ? 5.010 10.622 -5.797 1.00 97.88 108 PRO A N 1
ATOM 874 C CA . PRO A 1 108 ? 6.403 10.328 -6.096 1.00 97.88 108 PRO A CA 1
ATOM 875 C C . PRO A 1 108 ? 7.200 10.038 -4.823 1.00 97.88 108 PRO A C 1
ATOM 877 O O . PRO A 1 108 ? 7.219 10.835 -3.886 1.00 97.88 108 PRO A O 1
ATOM 880 N N . ALA A 1 109 ? 7.886 8.899 -4.798 1.00 96.50 109 ALA A N 1
ATOM 881 C CA . ALA A 1 109 ? 8.706 8.498 -3.665 1.00 96.50 109 ALA A CA 1
ATOM 882 C C . ALA A 1 109 ? 9.830 7.563 -4.111 1.00 96.50 109 ALA A C 1
ATOM 884 O O . ALA A 1 109 ? 9.642 6.655 -4.926 1.00 96.50 109 ALA A O 1
ATOM 885 N N . THR A 1 110 ? 11.012 7.735 -3.525 1.00 92.62 110 THR A N 1
ATOM 886 C CA . THR A 1 110 ? 12.105 6.775 -3.694 1.00 92.62 110 THR A CA 1
ATOM 887 C C . THR A 1 110 ? 11.887 5.598 -2.748 1.00 92.62 110 THR A C 1
ATOM 889 O O . THR A 1 110 ? 11.996 5.750 -1.526 1.00 92.62 110 THR A O 1
ATOM 892 N N . GLY A 1 111 ? 11.599 4.429 -3.325 1.00 88.81 111 GLY A N 1
ATOM 893 C CA . GLY A 1 111 ? 11.432 3.177 -2.585 1.00 88.81 111 GLY A CA 1
ATOM 894 C C . GLY A 1 111 ? 12.714 2.719 -1.883 1.00 88.81 111 GLY A C 1
ATOM 895 O O . GLY A 1 111 ? 13.773 3.344 -1.983 1.00 88.81 111 GLY A O 1
ATOM 896 N N . GLN A 1 112 ? 12.620 1.611 -1.158 1.00 91.19 112 GLN A N 1
ATOM 897 C CA . GLN A 1 112 ? 13.743 0.997 -0.451 1.00 91.19 112 GLN A CA 1
ATOM 898 C C . GLN A 1 112 ? 13.699 -0.524 -0.591 1.00 91.19 112 GLN A C 1
ATOM 900 O O . GLN A 1 112 ? 12.621 -1.118 -0.625 1.00 91.19 112 GLN A O 1
ATOM 905 N N . GLN A 1 113 ? 14.880 -1.144 -0.632 1.00 82.06 113 GLN A N 1
ATOM 906 C CA . GLN A 1 113 ? 15.050 -2.595 -0.565 1.00 82.06 113 GLN A CA 1
ATOM 907 C C . GLN A 1 113 ? 15.007 -3.075 0.894 1.00 82.06 113 GLN A C 1
ATOM 909 O O . GLN A 1 113 ? 16.009 -3.462 1.489 1.00 82.06 113 GLN A O 1
ATOM 914 N N . SER A 1 114 ? 13.826 -3.007 1.495 1.00 87.19 114 SER A N 1
ATOM 915 C CA . SER A 1 114 ? 13.477 -3.710 2.731 1.00 87.19 114 SER A CA 1
ATOM 916 C C . SER A 1 114 ? 12.065 -4.269 2.582 1.00 87.19 114 SER A C 1
ATOM 918 O O . SER A 1 114 ? 11.347 -3.851 1.676 1.00 87.19 114 SER A O 1
ATOM 920 N N . ILE A 1 115 ? 11.672 -5.215 3.446 1.00 90.12 115 ILE A N 1
ATOM 921 C CA . ILE A 1 115 ? 10.308 -5.774 3.415 1.00 90.12 115 ILE A CA 1
ATOM 922 C C . ILE A 1 115 ? 9.300 -4.632 3.606 1.00 90.12 115 ILE A C 1
ATOM 924 O O . ILE A 1 115 ? 8.513 -4.339 2.721 1.00 90.12 115 ILE A O 1
ATOM 928 N N . PHE A 1 116 ? 9.434 -3.901 4.713 1.00 95.81 116 PHE A N 1
ATOM 929 C CA . PHE A 1 116 ? 8.699 -2.668 4.977 1.00 95.81 116 PHE A CA 1
ATOM 930 C C . PHE A 1 116 ? 9.696 -1.552 5.276 1.00 95.81 116 PHE A C 1
ATOM 932 O O . PHE A 1 116 ? 10.694 -1.777 5.971 1.00 95.81 116 PHE A O 1
ATOM 939 N N . TRP A 1 117 ? 9.472 -0.352 4.751 1.00 96.38 117 TRP A N 1
ATOM 940 C CA . TRP A 1 117 ? 10.309 0.817 5.015 1.00 96.38 117 TRP A CA 1
ATOM 941 C C . TRP A 1 117 ? 9.504 1.960 5.653 1.00 96.38 117 TRP A C 1
ATOM 943 O O . TRP A 1 117 ? 8.339 2.171 5.306 1.00 96.38 117 TRP A O 1
ATOM 953 N N . PRO A 1 118 ? 10.099 2.686 6.620 1.00 95.50 118 PRO A N 1
ATOM 954 C CA . PRO A 1 118 ? 9.473 3.838 7.257 1.00 95.50 118 PRO A CA 1
ATOM 955 C C . PRO A 1 118 ? 9.708 5.133 6.469 1.00 95.50 118 PRO A C 1
ATOM 957 O O . PRO A 1 118 ? 10.607 5.229 5.626 1.00 95.50 118 PRO A O 1
ATOM 960 N N . ALA A 1 119 ? 8.965 6.175 6.833 1.00 93.88 119 ALA A N 1
ATOM 961 C CA . ALA A 1 119 ? 9.225 7.545 6.413 1.00 93.88 119 ALA A CA 1
ATOM 962 C C . ALA A 1 119 ? 10.429 8.158 7.158 1.00 93.88 119 ALA A C 1
ATOM 964 O O . ALA A 1 119 ? 10.283 9.012 8.023 1.00 93.88 119 ALA A O 1
ATOM 965 N N . SER A 1 120 ? 11.640 7.690 6.848 1.00 90.69 120 SER A N 1
ATOM 966 C CA . SER A 1 120 ? 12.875 8.076 7.552 1.00 90.69 120 SER A CA 1
ATOM 967 C C . SER A 1 120 ? 13.536 9.376 7.073 1.00 90.69 120 SER A C 1
ATOM 969 O O . SER A 1 120 ? 14.533 9.793 7.658 1.00 90.69 120 S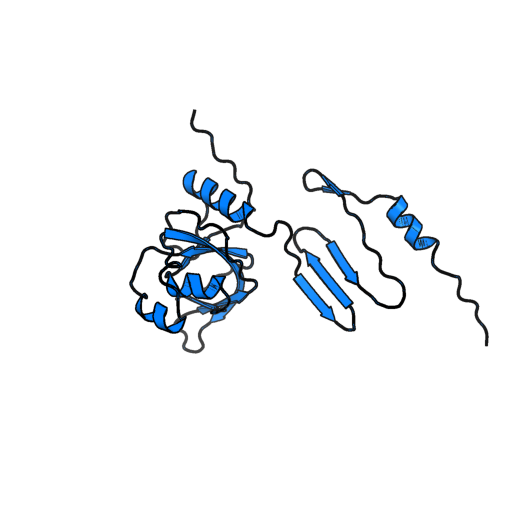ER A O 1
ATOM 971 N N . THR A 1 121 ? 13.027 10.009 6.013 1.00 93.00 121 THR A N 1
ATOM 972 C CA . THR A 1 121 ? 13.545 11.285 5.485 1.00 93.00 121 THR A CA 1
ATOM 973 C C . THR A 1 121 ? 12.409 12.299 5.351 1.00 93.00 121 THR A C 1
ATOM 975 O O . THR A 1 121 ? 11.264 11.872 5.187 1.00 93.00 121 THR A O 1
ATOM 978 N N . PRO A 1 122 ? 12.681 13.618 5.366 1.00 94.38 122 PRO A N 1
ATOM 979 C CA . PRO A 1 122 ? 11.642 14.637 5.187 1.00 94.38 122 PRO A CA 1
ATOM 980 C C . PRO A 1 122 ? 10.802 14.434 3.919 1.00 94.38 122 PRO A C 1
ATOM 982 O O . PRO A 1 122 ? 9.584 14.584 3.947 1.00 94.38 122 PRO A O 1
ATOM 985 N N . GLU A 1 123 ? 11.425 14.013 2.817 1.00 94.50 123 GLU A N 1
ATOM 986 C CA . GLU A 1 123 ? 10.737 13.731 1.554 1.00 94.50 123 GLU A CA 1
ATOM 987 C C . GLU A 1 123 ? 9.767 12.556 1.693 1.00 94.50 123 GLU A C 1
ATOM 989 O O . GLU A 1 123 ? 8.659 12.599 1.162 1.00 94.50 123 GLU A O 1
ATOM 994 N N . ARG A 1 124 ? 10.154 11.511 2.435 1.00 94.75 124 ARG A N 1
ATOM 995 C CA . ARG A 1 124 ? 9.269 10.371 2.698 1.00 94.75 124 ARG A CA 1
ATOM 996 C C . ARG A 1 124 ? 8.183 10.699 3.710 1.00 94.75 124 ARG A C 1
ATOM 998 O O . ARG A 1 124 ? 7.081 10.198 3.547 1.00 94.75 124 ARG A O 1
ATOM 1005 N N . VAL A 1 125 ? 8.463 11.534 4.712 1.00 95.81 125 VAL A N 1
ATOM 1006 C CA . VAL A 1 125 ? 7.432 12.034 5.637 1.00 95.81 125 VAL A CA 1
ATOM 1007 C C . VAL A 1 125 ? 6.377 12.799 4.848 1.00 95.81 125 VAL A C 1
ATOM 1009 O O . VAL A 1 125 ? 5.195 12.502 4.979 1.00 95.81 125 VAL A O 1
ATOM 1012 N N . ARG A 1 126 ? 6.793 13.691 3.942 1.00 96.44 126 ARG A N 1
ATOM 1013 C CA . ARG A 1 126 ? 5.872 14.388 3.038 1.00 96.44 126 ARG A CA 1
ATOM 1014 C C . ARG A 1 126 ? 5.064 13.417 2.176 1.00 96.44 126 ARG A C 1
ATOM 1016 O O . ARG A 1 126 ? 3.850 13.562 2.083 1.00 96.44 126 ARG A O 1
ATOM 1023 N N . ALA A 1 127 ? 5.716 12.425 1.569 1.00 97.38 127 ALA A N 1
ATOM 1024 C CA . ALA A 1 127 ? 5.030 11.431 0.748 1.00 97.38 127 ALA A CA 1
ATOM 1025 C C . ALA A 1 127 ? 4.017 10.600 1.558 1.00 97.38 127 ALA A C 1
ATOM 1027 O O . ALA A 1 127 ? 2.914 10.344 1.089 1.00 97.38 127 ALA A O 1
ATOM 1028 N N . PHE A 1 128 ? 4.362 10.207 2.787 1.00 97.00 128 PHE A N 1
ATOM 1029 C CA . PHE A 1 128 ? 3.461 9.469 3.671 1.00 97.00 128 PHE A CA 1
ATOM 1030 C C . PHE A 1 128 ? 2.301 10.336 4.155 1.00 97.00 128 PHE A C 1
ATOM 1032 O O . PHE A 1 128 ? 1.189 9.832 4.226 1.00 97.00 128 PHE A O 1
ATOM 1039 N N . ASN A 1 129 ? 2.518 11.626 4.427 1.00 95.38 129 ASN A N 1
ATOM 1040 C CA . ASN A 1 129 ? 1.432 12.559 4.733 1.00 95.38 129 ASN A CA 1
ATOM 1041 C C . ASN A 1 129 ? 0.442 12.638 3.558 1.00 95.38 129 ASN A C 1
ATOM 1043 O O . ASN A 1 129 ? -0.751 12.437 3.755 1.00 95.38 129 ASN A O 1
ATOM 1047 N N . GLN A 1 130 ? 0.935 12.818 2.327 1.00 97.00 130 GLN A N 1
ATOM 1048 C CA . GLN A 1 130 ? 0.093 12.847 1.120 1.00 97.00 130 GLN A CA 1
ATOM 1049 C C . GLN A 1 130 ? -0.627 11.517 0.854 1.00 97.00 130 GLN A C 1
ATOM 1051 O O . GLN A 1 130 ? -1.739 11.501 0.331 1.00 97.00 130 GLN A O 1
ATOM 1056 N N . ALA A 1 131 ? 0.003 10.391 1.195 1.00 96.56 131 ALA A N 1
ATOM 1057 C CA . ALA A 1 131 ? -0.619 9.072 1.110 1.00 96.56 131 ALA A CA 1
ATOM 1058 C C . ALA A 1 131 ? -1.737 8.935 2.140 1.00 96.56 131 ALA A C 1
ATOM 1060 O O . ALA A 1 131 ? -2.851 8.546 1.807 1.00 96.56 131 ALA A O 1
ATOM 1061 N N . PHE A 1 132 ? -1.451 9.310 3.382 1.00 93.44 132 PHE A N 1
ATOM 1062 C CA . PHE A 1 132 ? -2.390 9.223 4.487 1.00 93.44 132 PHE A CA 1
ATOM 1063 C C . PHE A 1 132 ? -3.599 10.151 4.309 1.00 93.44 132 PHE A C 1
ATOM 1065 O O . PHE A 1 132 ? -4.702 9.800 4.711 1.00 93.44 132 PHE A O 1
ATOM 1072 N N . GLU A 1 133 ? -3.438 11.293 3.638 1.00 92.38 133 GLU A N 1
ATOM 1073 C CA . GLU A 1 133 ? -4.555 12.161 3.237 1.00 92.38 133 GLU A CA 1
ATOM 1074 C C . GLU A 1 133 ? -5.563 11.470 2.307 1.00 92.38 133 GLU A C 1
ATOM 1076 O O . GLU A 1 133 ? -6.742 11.820 2.340 1.00 92.38 133 GLU A O 1
ATOM 1081 N N . GLN A 1 134 ? -5.108 10.506 1.498 1.00 91.56 134 GLN A N 1
ATOM 1082 C CA . GLN A 1 134 ? -5.944 9.725 0.579 1.00 91.56 134 GLN A CA 1
ATOM 1083 C C . GLN A 1 134 ? -6.488 8.440 1.214 1.00 91.56 134 GLN A C 1
ATOM 1085 O O . GLN A 1 134 ? -7.352 7.787 0.632 1.00 91.56 134 GLN A O 1
ATOM 1090 N N . MET A 1 135 ? -6.007 8.069 2.403 1.00 84.00 135 MET A N 1
ATOM 1091 C CA . MET A 1 135 ? -6.548 6.935 3.140 1.00 84.00 135 MET A CA 1
ATOM 1092 C C . MET A 1 135 ? -7.883 7.318 3.803 1.00 84.00 135 MET A C 1
ATOM 1094 O O . MET A 1 135 ? -8.047 8.448 4.276 1.00 84.00 135 MET A O 1
ATOM 1098 N N . PRO A 1 136 ? -8.841 6.381 3.905 1.00 74.00 136 PRO A N 1
ATOM 1099 C CA . PRO A 1 136 ? -10.009 6.544 4.754 1.00 74.00 136 PRO A CA 1
ATOM 1100 C C . PRO A 1 136 ? -9.546 6.855 6.179 1.00 74.00 136 PRO A C 1
ATOM 1102 O O . PRO A 1 136 ? -8.807 6.084 6.782 1.00 74.00 136 PRO A O 1
ATOM 1105 N N . LYS A 1 137 ? -9.966 8.000 6.724 1.00 59.59 137 LYS A N 1
ATOM 1106 C CA . LYS A 1 137 ? -9.511 8.460 8.050 1.00 59.59 137 LYS A CA 1
ATOM 1107 C C . LYS A 1 137 ? -10.109 7.669 9.218 1.00 59.59 137 LYS A C 1
ATOM 1109 O O . LYS A 1 137 ? -9.660 7.826 10.345 1.00 59.59 137 LYS A O 1
ATOM 1114 N N . TYR A 1 138 ? -11.109 6.836 8.937 1.00 58.19 138 TYR A N 1
ATOM 1115 C CA . TYR A 1 138 ? -11.816 6.001 9.902 1.00 58.19 138 TYR A CA 1
ATOM 1116 C C . TYR A 1 138 ? -12.227 4.697 9.205 1.00 58.19 138 TYR A C 1
ATOM 1118 O O . TYR A 1 138 ? -13.389 4.567 8.822 1.00 58.19 138 TYR A O 1
ATOM 1126 N N . PRO A 1 139 ? -11.293 3.775 8.915 1.00 51.44 139 PRO A N 1
ATOM 1127 C CA . PRO A 1 139 ? -11.668 2.496 8.331 1.00 51.44 139 PRO A CA 1
ATOM 1128 C C . PRO A 1 139 ? -12.565 1.753 9.328 1.00 51.44 139 PRO A C 1
ATOM 1130 O O . PRO A 1 139 ? -12.207 1.585 10.492 1.00 51.44 139 PRO A O 1
ATOM 1133 N N . PHE A 1 140 ? -13.751 1.359 8.874 1.00 50.84 140 PHE A N 1
ATOM 1134 C CA . PHE A 1 140 ? -14.629 0.454 9.603 1.00 50.84 140 PHE A CA 1
ATOM 1135 C C . PHE A 1 140 ? -14.670 -0.857 8.825 1.00 50.84 140 PHE A C 1
ATOM 1137 O O . PHE A 1 140 ? -14.910 -0.833 7.616 1.00 50.84 140 PHE A O 1
ATOM 1144 N N . LYS A 1 141 ? -14.460 -1.989 9.497 1.00 46.69 141 LYS A N 1
ATOM 1145 C CA . LYS A 1 141 ? -14.869 -3.282 8.952 1.00 46.69 141 LYS A CA 1
ATOM 1146 C C . LYS A 1 141 ? -16.389 -3.349 9.037 1.00 46.69 141 LYS A C 1
ATOM 1148 O O . LYS A 1 141 ? -16.954 -2.985 10.066 1.00 46.69 141 LYS A O 1
ATOM 1153 N N . ILE A 1 142 ? -17.029 -3.763 7.949 1.00 48.38 142 ILE A N 1
ATOM 1154 C CA . ILE A 1 142 ? -18.477 -3.949 7.898 1.00 48.38 142 ILE A CA 1
ATOM 1155 C C . ILE A 1 142 ? -18.753 -5.446 7.873 1.00 48.38 142 ILE A C 1
ATOM 1157 O O . ILE A 1 142 ? -18.300 -6.128 6.956 1.00 48.38 142 ILE A O 1
ATOM 1161 N N . GLU A 1 143 ? -19.485 -5.950 8.860 1.00 50.25 143 GLU A N 1
ATOM 1162 C CA . GLU A 1 143 ? -19.943 -7.341 8.900 1.00 50.25 143 GLU A CA 1
ATOM 1163 C C . GLU A 1 143 ? -21.470 -7.407 8.811 1.00 50.25 143 GLU A C 1
ATOM 1165 O O . GLU A 1 143 ? -22.166 -6.504 9.281 1.00 50.25 143 GLU A O 1
ATOM 1170 N N . TYR A 1 144 ? -21.968 -8.472 8.176 1.00 50.09 144 TYR A N 1
ATOM 1171 C CA . TYR A 1 144 ? -23.392 -8.753 8.013 1.00 50.09 144 TYR A CA 1
ATOM 1172 C C . TYR A 1 144 ? -23.715 -10.109 8.643 1.00 50.09 144 TYR A C 1
ATOM 1174 O O . TYR A 1 144 ? -23.215 -11.130 8.171 1.00 50.09 144 TYR A O 1
ATOM 1182 N N . GLU A 1 145 ? -24.557 -10.129 9.672 1.00 51.25 145 GLU A N 1
ATOM 1183 C CA . GLU A 1 145 ? -24.977 -11.353 10.369 1.00 51.25 145 GLU A CA 1
ATOM 1184 C C . GLU A 1 145 ? -26.432 -11.200 10.816 1.00 51.25 145 GLU A C 1
ATOM 1186 O O . GLU A 1 145 ? -26.748 -10.214 11.459 1.00 51.25 145 GLU A O 1
ATOM 1191 N N . ASP A 1 146 ? -27.327 -12.125 10.462 1.00 55.62 146 ASP A N 1
ATOM 1192 C CA . ASP A 1 146 ? -28.723 -12.136 10.943 1.00 55.62 146 ASP A CA 1
ATOM 1193 C C . ASP A 1 146 ? -29.447 -10.766 10.875 1.00 55.62 146 ASP A C 1
ATOM 1195 O O . ASP A 1 146 ? -29.995 -10.275 11.861 1.00 55.62 146 ASP A O 1
ATOM 1199 N N . ASP A 1 147 ? -29.427 -10.129 9.695 1.00 50.78 147 ASP A N 1
ATOM 1200 C CA . ASP A 1 147 ? -29.975 -8.783 9.420 1.00 50.78 147 ASP A CA 1
ATOM 1201 C C . ASP A 1 147 ? -29.283 -7.613 10.165 1.00 50.78 147 ASP A C 1
ATOM 1203 O O . ASP A 1 147 ? -29.746 -6.470 10.098 1.00 50.78 147 ASP A O 1
ATOM 1207 N N . LEU A 1 148 ? -28.143 -7.874 10.815 1.00 45.16 148 LEU A N 1
ATOM 1208 C CA . LEU A 1 148 ? -27.287 -6.910 11.509 1.00 45.16 148 LEU A CA 1
ATOM 1209 C C . LEU A 1 148 ? -26.222 -6.324 10.575 1.00 45.16 148 LEU A C 1
ATOM 1211 O O . LEU A 1 148 ? -25.553 -7.067 9.863 1.00 45.16 148 LEU A O 1
ATOM 1215 N N . ILE A 1 149 ? -26.000 -5.006 10.627 1.00 50.53 149 ILE A N 1
ATOM 1216 C CA . ILE A 1 149 ? -24.813 -4.368 10.020 1.00 50.53 149 ILE A CA 1
ATOM 1217 C C . ILE A 1 149 ? -23.884 -3.896 11.128 1.00 50.53 149 ILE A C 1
ATOM 1219 O O . ILE A 1 149 ? -24.210 -2.902 11.777 1.00 50.53 149 ILE A O 1
ATOM 1223 N N . ILE A 1 150 ? -22.736 -4.549 11.310 1.00 53.53 150 ILE A N 1
ATOM 1224 C CA . ILE A 1 150 ? -21.735 -4.203 12.328 1.00 53.53 150 ILE A CA 1
ATOM 1225 C C . ILE A 1 150 ? -20.638 -3.345 11.703 1.00 53.53 150 ILE A C 1
ATOM 1227 O O . ILE A 1 150 ? -19.941 -3.797 10.802 1.00 53.53 150 ILE A O 1
ATOM 1231 N N . LEU A 1 151 ? -20.459 -2.118 12.197 1.00 51.38 151 LEU A N 1
ATOM 1232 C CA . LEU A 1 151 ? -19.309 -1.267 11.876 1.00 51.38 151 LEU A CA 1
ATOM 1233 C C . LEU A 1 151 ? -18.268 -1.376 12.992 1.00 51.38 151 LEU A C 1
ATOM 1235 O O . LEU A 1 151 ? -18.510 -0.868 14.083 1.00 51.38 151 LEU A O 1
ATOM 1239 N N . LEU A 1 152 ? -17.122 -1.996 12.717 1.00 52.38 152 LEU A N 1
ATOM 1240 C CA . LEU A 1 152 ? -16.022 -2.172 13.669 1.00 52.38 152 LEU A CA 1
ATOM 1241 C C . LEU A 1 152 ? -14.868 -1.236 13.314 1.00 52.38 152 LEU A C 1
ATOM 1243 O O . LEU A 1 152 ? -14.286 -1.357 12.238 1.00 52.38 152 LEU A O 1
ATOM 1247 N N . ASN A 1 153 ? -14.485 -0.340 14.220 1.00 55.06 153 ASN A N 1
ATOM 1248 C CA . ASN A 1 153 ? -13.219 0.385 14.112 1.00 55.06 153 ASN A CA 1
ATOM 1249 C C . ASN A 1 153 ? -12.349 0.097 15.338 1.00 55.06 153 ASN A C 1
ATOM 1251 O O . ASN A 1 153 ? -12.648 0.514 16.452 1.00 55.06 153 ASN A O 1
ATOM 1255 N N . HIS A 1 154 ? -11.246 -0.621 15.127 1.00 49.47 154 HIS A N 1
ATOM 1256 C CA . HIS A 1 154 ? -10.328 -0.993 16.205 1.00 49.47 154 HIS A CA 1
ATOM 1257 C C . HIS A 1 154 ? -9.458 0.177 16.706 1.00 49.47 154 HIS A C 1
ATOM 1259 O O . HIS A 1 154 ? -8.834 0.059 17.759 1.00 49.47 154 HIS A O 1
ATOM 1265 N N . GLU A 1 155 ? -9.392 1.299 15.979 1.00 45.31 155 GLU A N 1
ATOM 1266 C CA . GLU A 1 155 ? -8.643 2.500 16.385 1.00 45.31 155 GLU A CA 1
ATOM 1267 C C . GLU A 1 155 ? -9.506 3.525 17.131 1.00 45.31 155 GLU A C 1
ATOM 1269 O O . GLU A 1 155 ? -8.993 4.312 17.927 1.00 45.31 155 GLU A O 1
ATOM 1274 N N . ALA A 1 156 ? -10.816 3.500 16.910 1.00 42.62 156 ALA A N 1
ATOM 1275 C CA . ALA A 1 156 ? -11.790 4.304 17.623 1.00 42.62 156 ALA A CA 1
ATOM 1276 C C . ALA A 1 156 ? -12.902 3.358 18.059 1.00 42.62 156 ALA A C 1
ATOM 1278 O O . ALA A 1 156 ? -13.692 3.004 17.200 1.00 42.62 156 ALA A O 1
ATOM 1279 N N . ASN A 1 157 ? -12.926 2.955 19.341 1.00 42.88 157 ASN A N 1
ATOM 1280 C CA . ASN A 1 157 ? -13.909 2.059 19.983 1.00 42.88 157 ASN A CA 1
ATOM 1281 C C . ASN A 1 157 ? -15.366 2.414 19.621 1.00 42.88 157 ASN A C 1
ATOM 1283 O O . ASN A 1 157 ? -16.088 3.037 20.400 1.00 42.88 157 ASN A O 1
ATOM 1287 N N . ILE A 1 158 ? -15.784 2.070 18.415 1.00 44.19 158 ILE A N 1
ATOM 1288 C CA . ILE A 1 158 ? -17.064 2.408 17.824 1.00 44.19 158 ILE A CA 1
ATOM 1289 C C . ILE A 1 158 ? -17.532 1.104 17.211 1.00 44.19 158 ILE A C 1
ATOM 1291 O O . ILE A 1 158 ? -17.000 0.655 16.197 1.00 44.19 158 ILE A O 1
ATOM 1295 N N . GLU A 1 159 ? -18.516 0.521 17.879 1.00 46.09 159 GLU A N 1
ATOM 1296 C CA . GLU A 1 159 ? -19.322 -0.576 17.378 1.00 46.09 159 GLU A CA 1
ATOM 1297 C C . GLU A 1 159 ? -20.732 -0.025 17.190 1.00 46.09 159 GLU A C 1
ATOM 1299 O O . GLU A 1 159 ? -21.331 0.527 18.115 1.00 46.09 159 GLU A O 1
ATOM 1304 N N . ILE A 1 160 ? -21.249 -0.113 15.968 1.00 50.03 160 ILE A N 1
ATOM 1305 C CA . ILE A 1 160 ? -22.631 0.252 15.652 1.00 50.03 160 ILE A CA 1
ATOM 1306 C C . ILE A 1 160 ? -23.215 -0.954 14.897 1.00 50.03 160 ILE A C 1
ATOM 1308 O O . ILE A 1 160 ? -22.773 -1.189 13.777 1.00 50.03 160 ILE A O 1
ATOM 1312 N N . GLY A 1 161 ? -24.171 -1.723 15.465 1.00 48.44 161 GLY A N 1
ATOM 1313 C CA . GLY A 1 161 ? -24.779 -2.928 14.811 1.00 48.44 161 GLY A CA 1
ATOM 1314 C C . GLY A 1 161 ? -26.273 -2.939 14.339 1.00 48.44 161 GLY A C 1
ATOM 1315 O O . GLY A 1 161 ? -27.067 -3.384 15.146 1.00 48.44 161 GLY A O 1
ATOM 1316 N N . VAL A 1 162 ? -26.733 -2.469 13.154 1.00 48.16 162 VAL A N 1
ATOM 1317 C CA . VAL A 1 162 ? -28.171 -2.072 12.881 1.00 48.16 162 VAL A CA 1
ATOM 1318 C C . VAL A 1 162 ? -29.170 -3.223 12.944 1.00 48.16 162 VAL A C 1
ATOM 1320 O O . VAL A 1 162 ? -29.005 -4.143 12.167 1.00 48.16 162 VAL A O 1
ATOM 1323 N N . LEU A 1 163 ? -30.256 -3.129 13.733 1.00 45.81 163 LEU A N 1
ATOM 1324 C CA . LEU A 1 163 ? -31.303 -4.169 13.810 1.00 45.81 163 LEU A CA 1
ATOM 1325 C C . LEU A 1 163 ? -32.690 -3.657 13.371 1.00 45.81 163 LEU A C 1
ATOM 1327 O O . LEU A 1 163 ? -33.172 -2.623 13.846 1.00 45.81 163 LEU A O 1
ATOM 1331 N N . GLY A 1 164 ? -33.348 -4.384 12.464 1.00 41.06 164 GLY A N 1
ATOM 1332 C CA . GLY A 1 164 ? -34.735 -4.136 12.059 1.00 41.06 164 GLY A CA 1
ATOM 1333 C C . GLY A 1 164 ? -35.742 -4.752 13.040 1.00 41.06 164 GLY A C 1
ATOM 1334 O O . GLY A 1 164 ? -35.653 -5.937 13.331 1.00 41.06 164 GLY A O 1
ATOM 1335 N N . ASN A 1 165 ? -36.725 -3.951 13.483 1.00 43.59 165 ASN A N 1
ATOM 1336 C CA . ASN A 1 165 ? -37.826 -4.241 14.435 1.00 43.59 165 ASN A CA 1
ATOM 1337 C C . ASN A 1 165 ? -37.655 -3.795 15.913 1.00 43.59 165 ASN A C 1
ATOM 1339 O O . ASN A 1 165 ? -38.441 -4.219 16.752 1.00 43.59 165 ASN A O 1
ATOM 1343 N N . GLY A 1 166 ? -36.764 -2.834 16.209 1.00 39.41 166 GLY A N 1
ATOM 1344 C CA . GLY A 1 166 ? -36.960 -1.860 17.311 1.00 39.41 166 GLY A CA 1
ATOM 1345 C C . GLY A 1 166 ? -36.400 -2.240 18.700 1.00 39.41 166 GLY A C 1
ATOM 1346 O O . GLY A 1 166 ? -37.122 -2.781 19.518 1.00 39.41 166 GLY A O 1
ATOM 1347 N N . PHE A 1 167 ? -35.173 -1.897 19.095 1.00 42.16 167 PHE A N 1
ATOM 1348 C CA . PHE A 1 167 ? -34.411 -0.742 18.646 1.00 42.16 167 PHE A CA 1
ATOM 1349 C C . PHE A 1 167 ? -32.902 -0.948 18.678 1.00 42.16 167 PHE A C 1
ATOM 1351 O O . PHE A 1 167 ? -32.326 -1.825 19.315 1.00 42.16 167 PHE A O 1
ATOM 1358 N N . TRP A 1 168 ? -32.301 -0.024 17.956 1.00 38.56 168 TRP A N 1
ATOM 1359 C CA . TRP A 1 168 ? -30.911 0.116 17.661 1.00 38.56 168 TRP A CA 1
ATOM 1360 C C . TRP A 1 168 ? -30.535 1.569 17.939 1.00 38.56 168 TRP A C 1
ATOM 1362 O O . TRP A 1 168 ? -31.280 2.448 17.499 1.00 38.56 168 TRP A O 1
ATOM 1372 N N . GLN A 1 169 ? -29.431 1.857 18.642 1.00 41.34 169 GLN A N 1
ATOM 1373 C CA . GLN A 1 169 ? -29.043 3.250 18.883 1.00 41.34 169 GLN A CA 1
ATOM 1374 C C . GLN A 1 169 ? -27.618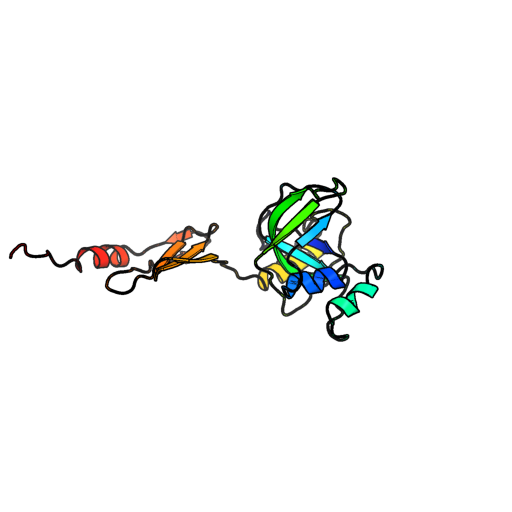 3.570 18.451 1.00 41.34 169 GLN A C 1
ATOM 1376 O O . GLN A 1 169 ? -26.632 2.934 18.817 1.00 41.34 169 GLN A O 1
ATOM 1381 N N . LYS A 1 170 ? -27.551 4.636 17.663 1.00 39.03 170 LYS A N 1
ATOM 1382 C CA . LYS A 1 170 ? -26.342 5.285 17.204 1.00 39.03 170 LYS A CA 1
ATOM 1383 C C . LYS A 1 170 ? -25.878 6.268 18.272 1.00 39.03 170 LYS A C 1
ATOM 1385 O O . LYS A 1 170 ? -26.469 7.333 18.433 1.00 39.03 170 LYS A O 1
ATOM 1390 N N . LEU A 1 171 ? -24.792 5.932 18.953 1.00 42.62 171 LEU A N 1
ATOM 1391 C CA . LEU A 1 171 ? -24.048 6.886 19.766 1.00 42.62 171 LEU A CA 1
ATOM 1392 C C . LEU A 1 171 ? -23.454 7.963 18.840 1.00 42.62 171 LEU A C 1
ATOM 1394 O O . LEU A 1 171 ? -22.995 7.647 17.738 1.00 42.62 171 LEU A O 1
ATOM 1398 N N . MET A 1 172 ? -23.466 9.232 19.255 1.00 41.41 172 MET A N 1
ATOM 1399 C CA . MET A 1 172 ? -22.822 10.335 18.527 1.00 41.41 172 MET A CA 1
ATOM 1400 C C . MET A 1 172 ? -21.549 10.783 19.254 1.00 41.41 172 MET A C 1
ATOM 1402 O O . MET A 1 172 ? -21.506 11.876 19.823 1.00 41.41 172 MET A O 1
ATOM 1406 N N . PRO A 1 173 ? -20.486 9.958 19.233 1.00 47.44 173 PRO A N 1
ATOM 1407 C CA . PRO A 1 173 ? -19.211 10.340 19.800 1.00 47.44 173 PRO A CA 1
ATOM 1408 C C . PRO A 1 173 ? -18.680 11.559 19.049 1.00 47.44 173 PRO A C 1
ATOM 1410 O O . PRO A 1 173 ? -18.439 11.534 17.840 1.00 47.44 173 PRO A O 1
ATOM 1413 N N . ARG A 1 174 ? -18.503 12.659 19.765 1.00 47.84 174 ARG A N 1
ATOM 1414 C CA . ARG A 1 174 ? -17.840 13.850 19.258 1.00 47.84 174 ARG A CA 1
ATOM 1415 C C . ARG A 1 174 ? -16.354 13.640 19.442 1.00 47.84 174 ARG A C 1
ATOM 1417 O O . ARG A 1 174 ? -15.891 13.502 20.567 1.00 47.84 174 ARG A O 1
ATOM 1424 N N . ILE A 1 175 ? -15.613 13.621 18.340 1.00 43.84 175 ILE A N 1
ATOM 1425 C CA . ILE A 1 175 ? -14.159 13.530 18.406 1.00 43.84 175 ILE A CA 1
ATOM 1426 C C . ILE A 1 175 ? -13.575 14.943 18.439 1.00 43.84 175 ILE A C 1
ATOM 1428 O O . ILE A 1 175 ? -13.689 15.681 17.460 1.00 43.84 175 ILE A O 1
ATOM 1432 N N . GLN A 1 176 ? -12.930 15.325 19.542 1.00 44.03 176 GLN A N 1
ATOM 1433 C CA . GLN A 1 176 ? -12.141 16.558 19.635 1.00 44.03 176 GLN A CA 1
ATOM 1434 C C . GLN A 1 176 ? -10.737 16.228 20.146 1.00 44.03 176 GLN A C 1
ATOM 1436 O O . GLN A 1 176 ? -10.575 15.592 21.180 1.00 44.03 176 GLN A O 1
ATOM 1441 N N . ASN A 1 177 ? -9.701 16.623 19.397 1.00 33.31 177 ASN A N 1
ATOM 1442 C CA . ASN A 1 177 ? -8.289 16.342 19.712 1.00 33.31 177 ASN A CA 1
ATOM 1443 C C . ASN A 1 177 ? -7.953 14.851 19.968 1.00 33.31 177 ASN A C 1
ATOM 1445 O O . ASN A 1 177 ? -7.035 14.554 20.727 1.00 33.31 177 ASN A O 1
ATOM 1449 N N . GLY A 1 178 ? -8.674 13.912 19.343 1.00 37.47 178 GLY A N 1
ATOM 1450 C CA . GLY A 1 178 ? -8.466 12.469 19.539 1.00 37.47 178 GLY A CA 1
ATOM 1451 C C . GLY A 1 178 ? -9.180 11.866 20.759 1.00 37.47 178 GLY A C 1
ATOM 1452 O 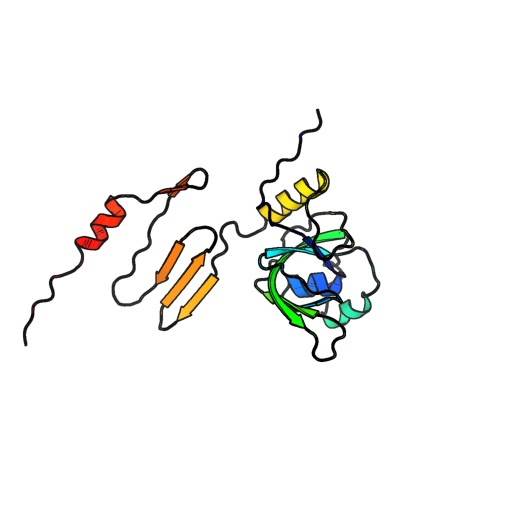O . GLY A 1 178 ? -8.989 10.687 21.038 1.00 37.47 178 GLY A O 1
ATOM 1453 N N . GLN A 1 179 ? -10.012 12.638 21.464 1.00 32.75 179 GLN A N 1
ATOM 1454 C CA . GLN A 1 179 ? -10.905 12.164 22.526 1.00 32.75 179 GLN A CA 1
ATOM 1455 C C . GLN A 1 179 ? -12.332 12.000 21.985 1.00 32.75 179 GLN A C 1
ATOM 1457 O O . GLN A 1 179 ? -12.776 12.849 21.218 1.00 32.75 179 GLN A O 1
ATOM 1462 N N . ILE A 1 180 ? -13.027 10.927 22.377 1.00 44.53 180 ILE A N 1
ATOM 1463 C CA . ILE A 1 180 ? -14.443 10.660 22.075 1.00 44.53 180 ILE A CA 1
ATOM 1464 C C . ILE A 1 180 ? -15.312 11.149 23.248 1.00 44.53 180 ILE A C 1
ATOM 1466 O O . ILE A 1 180 ? -15.182 10.626 24.352 1.00 44.53 180 ILE A O 1
ATOM 1470 N N . ASP A 1 181 ? -16.228 12.087 23.000 1.00 41.78 181 ASP A N 1
ATOM 1471 C CA . ASP A 1 181 ? -17.204 12.586 23.978 1.00 41.78 181 ASP A CA 1
ATOM 1472 C C . ASP A 1 181 ? -18.640 12.199 23.582 1.00 41.78 181 ASP A C 1
ATOM 1474 O O . ASP A 1 181 ? -19.041 12.403 22.439 1.00 41.78 181 ASP A O 1
ATOM 1478 N N . LEU A 1 182 ? -19.447 11.704 24.522 1.00 44.91 182 LEU A N 1
ATOM 1479 C CA . LEU A 1 182 ? -20.876 11.404 24.325 1.00 44.91 182 LEU A CA 1
ATOM 1480 C C . LEU A 1 182 ? -21.741 12.343 25.175 1.00 44.91 182 LEU A C 1
ATOM 1482 O O . LEU A 1 182 ? -21.347 12.695 26.290 1.00 44.91 182 LEU A O 1
ATOM 1486 N N . ALA A 1 183 ? -22.912 12.763 24.683 1.00 45.34 183 ALA A N 1
ATOM 1487 C CA . ALA A 1 183 ? -23.807 13.615 25.468 1.00 45.34 183 ALA A CA 1
ATOM 1488 C C . ALA A 1 183 ? -24.697 12.780 26.408 1.00 45.34 183 ALA A C 1
ATOM 1490 O O . ALA A 1 183 ? -25.308 11.804 25.991 1.00 45.34 183 ALA A O 1
ATOM 1491 N N . VAL A 1 184 ? -24.848 13.207 27.670 1.00 41.62 184 VAL A N 1
ATOM 1492 C CA . VAL A 1 184 ? -25.699 12.527 28.678 1.00 41.62 184 VAL A CA 1
ATOM 1493 C C . VAL A 1 184 ? -27.163 12.407 28.221 1.00 41.62 184 VAL A C 1
ATOM 1495 O O . VAL A 1 184 ? -27.815 11.403 28.466 1.00 41.62 184 VAL A O 1
ATOM 1498 N N . THR A 1 185 ? -27.662 13.374 27.450 1.00 44.56 185 THR A N 1
ATOM 1499 C CA . THR A 1 185 ? -29.017 13.347 26.872 1.00 44.56 185 THR A CA 1
ATOM 1500 C C . THR A 1 185 ? -29.215 12.288 25.783 1.00 44.56 185 THR A C 1
ATOM 1502 O O . THR A 1 185 ? -30.346 11.912 25.504 1.00 44.56 185 THR A O 1
ATOM 1505 N N . GLU A 1 186 ? -28.137 11.825 25.142 1.00 45.31 186 GLU A N 1
ATOM 1506 C CA . GLU A 1 186 ? -28.182 10.720 24.170 1.00 45.31 186 GLU A CA 1
ATOM 1507 C C . GLU A 1 186 ? -28.279 9.364 24.895 1.00 45.31 186 GLU A C 1
ATOM 1509 O O . GLU A 1 186 ? -28.793 8.405 24.324 1.00 45.31 186 GLU A O 1
ATOM 1514 N N . ILE A 1 187 ? -27.855 9.322 26.168 1.00 46.97 187 ILE A N 1
ATOM 1515 C CA . ILE A 1 187 ? -27.933 8.162 27.063 1.00 46.97 187 ILE A CA 1
ATOM 1516 C C . ILE A 1 187 ? -29.321 8.052 27.709 1.00 46.97 187 ILE A C 1
ATOM 1518 O O . ILE A 1 187 ? -29.881 6.965 27.742 1.00 46.97 187 ILE A O 1
ATOM 1522 N N . ASP A 1 188 ? -29.914 9.150 28.184 1.00 41.72 188 ASP A N 1
ATOM 1523 C CA . ASP A 1 188 ? -31.208 9.088 28.890 1.00 41.72 188 ASP A CA 1
ATOM 1524 C C . ASP A 1 188 ? -32.396 8.776 27.955 1.00 41.72 188 ASP A C 1
ATOM 1526 O O . ASP A 1 188 ? -33.319 8.065 28.345 1.00 41.72 188 ASP A O 1
ATOM 1530 N N . ALA A 1 189 ? -32.344 9.196 26.684 1.00 47.94 189 ALA A N 1
ATOM 1531 C CA . ALA A 1 189 ? -33.368 8.866 25.681 1.00 47.94 189 ALA A CA 1
ATOM 1532 C C . ALA A 1 189 ? -33.475 7.354 25.365 1.00 47.94 189 ALA A C 1
ATOM 1534 O O . ALA A 1 189 ? -34.457 6.924 24.769 1.00 47.94 189 ALA A O 1
ATOM 1535 N N . LEU A 1 190 ? -32.484 6.545 25.765 1.00 44.25 190 LEU A N 1
ATOM 1536 C CA . LEU A 1 190 ? -32.525 5.078 25.676 1.00 44.25 190 LEU A CA 1
ATOM 1537 C C . LEU A 1 190 ? -33.412 4.429 26.742 1.00 44.25 190 LEU A C 1
ATOM 1539 O O . LEU A 1 190 ? -33.870 3.307 26.545 1.00 44.25 190 LEU A O 1
ATOM 1543 N N . LEU A 1 191 ? -33.570 5.080 27.897 1.00 42.09 191 LEU A N 1
ATOM 1544 C CA . LEU A 1 191 ? -34.184 4.478 29.082 1.00 42.09 191 LEU A CA 1
ATOM 1545 C C . LEU A 1 191 ? -35.694 4.734 29.155 1.00 42.09 191 LEU A C 1
ATOM 1547 O O . LEU A 1 191 ? -36.408 3.931 29.746 1.00 42.09 191 LEU A O 1
ATOM 1551 N N . ASP A 1 192 ? -36.177 5.799 28.511 1.00 44.62 192 ASP A N 1
ATOM 1552 C CA . ASP A 1 192 ? -37.583 6.222 28.565 1.00 44.62 192 ASP A CA 1
ATOM 1553 C C . ASP A 1 192 ? -38.475 5.618 27.453 1.00 44.62 192 ASP A C 1
ATOM 1555 O O . ASP A 1 192 ? -39.698 5.727 27.527 1.00 44.62 192 ASP A O 1
ATOM 1559 N N . GLU A 1 193 ? -37.907 4.965 26.429 1.00 43.91 193 GLU A N 1
ATOM 1560 C CA . GLU A 1 193 ? -38.664 4.365 25.307 1.00 43.91 193 GLU A CA 1
ATOM 1561 C C . GLU A 1 193 ? -38.896 2.846 25.437 1.00 43.91 193 GLU A C 1
ATOM 1563 O O . GLU A 1 193 ? -39.352 2.204 24.490 1.00 43.91 193 GLU A O 1
ATOM 1568 N N . ILE A 1 194 ? -38.626 2.251 26.603 1.00 39.47 194 ILE A N 1
ATOM 1569 C CA . ILE A 1 194 ? -38.968 0.851 26.888 1.00 39.47 194 ILE A CA 1
ATOM 1570 C C . ILE A 1 194 ? -40.397 0.819 27.454 1.00 39.47 194 ILE A C 1
ATOM 1572 O O . ILE A 1 194 ? -40.582 1.174 28.620 1.00 39.47 194 ILE A O 1
ATOM 1576 N N . PRO A 1 195 ? -41.433 0.416 26.691 1.00 41.31 195 PRO A N 1
ATOM 1577 C CA . PRO A 1 195 ? -42.737 0.178 27.291 1.00 41.31 195 PRO A CA 1
ATOM 1578 C C . PRO A 1 195 ? -42.621 -0.982 28.285 1.00 41.31 195 PRO A C 1
ATOM 1580 O O . PRO A 1 195 ? -42.109 -2.048 27.936 1.00 41.31 195 PRO A O 1
ATOM 1583 N N . GLU A 1 196 ? -43.103 -0.782 29.516 1.00 48.22 196 GLU A N 1
ATOM 1584 C CA . GLU A 1 196 ? -43.354 -1.889 30.440 1.00 48.22 196 GLU A CA 1
ATOM 1585 C C . GLU A 1 196 ? -44.318 -2.853 29.737 1.00 48.22 196 GLU A C 1
ATOM 1587 O O . GLU A 1 196 ? -45.478 -2.522 29.490 1.00 48.22 196 GLU A O 1
ATOM 1592 N N . THR A 1 197 ? -43.826 -4.018 29.319 1.00 41.91 197 THR A N 1
ATOM 1593 C CA . THR A 1 197 ? -44.680 -5.025 28.695 1.00 41.91 197 THR A CA 1
ATOM 1594 C C . THR A 1 197 ? -45.600 -5.599 29.764 1.00 41.91 197 THR A C 1
ATOM 1596 O O . THR A 1 197 ? -45.129 -6.296 30.663 1.00 41.91 197 THR A O 1
ATOM 1599 N N . GLU A 1 198 ? -46.893 -5.285 29.658 1.00 42.72 198 GLU A N 1
ATOM 1600 C CA . GLU A 1 198 ? -47.971 -5.938 30.400 1.00 42.72 198 GLU A CA 1
ATOM 1601 C C . GLU A 1 198 ? -47.886 -7.463 30.201 1.00 42.72 198 GLU A C 1
ATOM 1603 O O . GLU A 1 198 ? -47.834 -7.962 29.073 1.00 42.72 198 GLU A O 1
ATOM 1608 N N . GLU A 1 199 ? -47.835 -8.194 31.317 1.00 49.59 199 GLU A N 1
ATOM 1609 C CA . GLU A 1 199 ? -48.192 -9.613 31.379 1.00 49.59 199 GLU A CA 1
ATOM 1610 C C . GLU A 1 199 ? -49.687 -9.795 31.029 1.00 49.59 199 GLU A C 1
ATOM 1612 O O . GLU A 1 199 ? -50.468 -8.860 31.188 1.00 49.59 199 GLU A O 1
ATOM 1617 N N . ASP A 1 200 ? -50.060 -11.024 30.639 1.00 39.38 200 ASP A N 1
ATOM 1618 C CA . ASP A 1 200 ? -51.407 -11.550 30.309 1.00 39.38 200 ASP A CA 1
ATOM 1619 C C . ASP A 1 200 ? -51.820 -11.453 28.819 1.00 39.38 200 ASP A C 1
ATOM 1621 O O . ASP A 1 200 ? -51.812 -10.392 28.211 1.00 39.38 200 ASP A O 1
ATOM 1625 N N . THR A 1 201 ? -52.252 -12.515 28.118 1.00 42.22 201 THR A N 1
ATOM 1626 C CA . THR A 1 201 ? -52.848 -13.821 28.494 1.00 42.22 201 THR A CA 1
ATOM 1627 C C . THR A 1 201 ? -52.691 -14.838 27.360 1.00 42.22 201 THR A C 1
ATOM 1629 O O . THR A 1 201 ? -52.669 -14.409 26.184 1.00 42.22 201 THR A O 1
#

pLDDT: mean 77.92, std 23.61, range [32.75, 98.75]

Secondary structure (DSSP, 8-state):
----PPP-S-TT--EEEE-HHHHHHHHTTS--EEEESS-----EEEEEEE-S--TTGGGGTTTT--GGG---SEEEEEEEEEEEEEPTTSS-EEEEEEEEEEEEEEEE----SSSSB---SHHHHHHHHHHHHHS-SS--EEEEETTEEEEEETTTTEEEEE-TTS-------EEETTEEE--HHHHHTTTSS--------